Protein AF-A0A067MZW0-F1 (afdb_monomer)

Solvent-accessible surface area (backbone atoms only — not comparable to full-atom values): 10513 Å² total; per-residue (Å²): 132,53,72,68,57,52,52,50,52,52,49,40,58,76,67,44,42,66,57,53,46,67,76,74,46,55,73,65,56,53,51,51,51,53,48,54,51,50,56,54,56,72,64,43,55,70,61,55,51,48,53,52,51,50,54,52,49,51,53,53,47,51,56,50,50,52,53,47,50,52,50,48,53,54,49,49,58,51,50,54,59,52,69,74,51,81,75,87,73,58,61,64,57,46,69,78,56,61,79,54,68,68,64,49,51,53,48,45,57,54,46,44,76,82,33,85,83,48,76,55,71,90,74,39,78,49,67,68,50,41,49,54,47,43,46,52,50,43,51,52,51,51,51,43,51,72,71,65,56,68,61,62,57,61,59,46,46,64,50,52,60,54,53,55,60,55,61,59,60,69,64,67,79,79,75,83,88,83,133

Organism: Botryobasidium botryosum (strain FD-172 SS1) (NCBI:txid930990)

Secondary structure (DSSP, 8-state):
--HHHHHHHHHHHHTTHHHHHHHH--HHHHHHHHHHHHHHHHTTHHHHHHHHHHHHHHHHHHHHHHHHHHHHHHHHHHHHHHHS------HHHHHH----HHHHHHHHHHHTTT-TTSPPGGG--SHHHHHHHHHHHHHHHHHHHHTT--HHHHHHHHHHHHHHHHHHHTSSSS-----

Sequence (179 aa):
MTIDQHNARAVYRKNNTAAFIRACLGKEDRKYLKRMARERDASKRPAKRRKIQVAFNIQTQKSRNEAAAARRAAAAKKRLKFAQMKPRTDIQDIQNNPGQNKPLMKQLDWHRRFDKEVPKKCKTTNKELMVQALIGAVKRRAERKSRGENLSEDEAELVKATVVLEDEFAREDDSDEEE

Mean predicted aligned error: 13.04 Å

Foldseek 3Di:
DDPVVVVCVVCCVVVVVVVVCVPPPDPVNVVVVVVVVVVVVVVVVVVVVVVVVVVVVVVVVVVVVVVVVVVVVVVVVLVVVLVPDDADLDLVCCVVDVDDPVVLVSNLVSLCVVDVPQDDPVQQVDSVSSSVSNSVSSVVVVVCVVVVVCPPVVVVCVVVVVVVVVVVVVVVVPPDPDD

Radius of gyration: 32.13 Å; Cα contacts (8 Å, |Δi|>4): 59; chains: 1; bounding box: 62×32×83 Å

pLDDT: mean 80.2, std 15.16, range [36.78, 95.19]

Structure (mmCIF, N/CA/C/O backbone):
data_AF-A0A067MZW0-F1
#
_entry.id   AF-A0A067MZW0-F1
#
loop_
_atom_site.group_PDB
_atom_site.id
_atom_site.type_symbol
_atom_site.label_atom_id
_atom_site.label_alt_id
_atom_site.label_comp_id
_atom_site.label_asym_id
_atom_site.label_entity_id
_atom_site.label_seq_id
_atom_site.pdbx_PDB_ins_code
_atom_site.Cartn_x
_atom_site.Cartn_y
_atom_site.Cartn_z
_atom_site.occupancy
_atom_site.B_iso_or_equiv
_atom_site.auth_seq_id
_atom_site.auth_comp_id
_atom_site.auth_asym_id
_atom_site.auth_atom_id
_atom_site.pdbx_PDB_model_num
ATOM 1 N N . MET A 1 1 ? 23.088 -12.530 -23.164 1.00 61.16 1 MET A N 1
ATOM 2 C CA . MET A 1 1 ? 22.276 -11.917 -24.243 1.00 61.16 1 MET A CA 1
ATOM 3 C C . MET A 1 1 ? 21.502 -10.758 -23.631 1.00 61.16 1 MET A C 1
ATOM 5 O O . MET A 1 1 ? 20.821 -10.985 -22.641 1.00 61.16 1 MET A O 1
ATOM 9 N N . THR A 1 2 ? 21.664 -9.525 -24.119 1.00 75.81 2 THR A N 1
ATOM 10 C CA . THR A 1 2 ? 20.941 -8.361 -23.560 1.00 75.81 2 THR A CA 1
ATOM 11 C C . THR A 1 2 ? 19.461 -8.390 -23.956 1.00 75.81 2 THR A C 1
ATOM 13 O O . THR A 1 2 ? 19.098 -9.044 -24.935 1.00 75.81 2 THR A O 1
ATOM 16 N N . ILE A 1 3 ? 18.601 -7.667 -23.229 1.00 79.50 3 ILE A N 1
ATOM 17 C CA . ILE A 1 3 ? 17.169 -7.577 -23.567 1.00 79.50 3 ILE A CA 1
ATOM 18 C C . ILE A 1 3 ? 16.949 -7.005 -24.974 1.00 79.50 3 ILE A C 1
ATOM 20 O O . ILE A 1 3 ? 16.137 -7.519 -25.737 1.00 79.50 3 ILE A O 1
ATOM 24 N N . ASP A 1 4 ? 17.767 -6.027 -25.369 1.00 77.62 4 ASP A N 1
ATOM 25 C CA . ASP A 1 4 ? 17.741 -5.448 -26.711 1.00 77.62 4 ASP A CA 1
ATOM 26 C C . ASP A 1 4 ? 18.114 -6.487 -27.783 1.00 77.62 4 ASP A C 1
ATOM 28 O O . ASP A 1 4 ? 17.471 -6.544 -28.827 1.00 77.62 4 ASP A O 1
ATOM 32 N N . GLN A 1 5 ? 19.099 -7.359 -27.526 1.00 79.88 5 GLN A N 1
ATOM 33 C CA . GLN A 1 5 ? 19.459 -8.452 -28.443 1.00 79.88 5 GLN A CA 1
ATOM 34 C C . GLN A 1 5 ? 18.359 -9.513 -28.541 1.00 79.88 5 GLN A C 1
ATOM 36 O O . GLN A 1 5 ? 18.107 -10.033 -29.628 1.00 79.88 5 GLN A O 1
ATOM 41 N N . HIS A 1 6 ? 17.710 -9.844 -27.423 1.00 86.50 6 HIS A N 1
ATOM 42 C CA . HIS A 1 6 ? 16.585 -10.775 -27.405 1.00 86.50 6 HIS A CA 1
ATOM 43 C C . HIS A 1 6 ? 15.410 -10.229 -28.226 1.00 86.50 6 HIS A 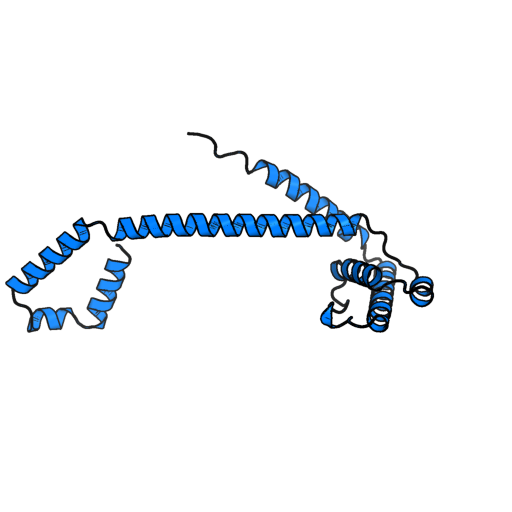C 1
ATOM 45 O O . HIS A 1 6 ? 14.938 -10.896 -29.147 1.00 86.50 6 HIS A O 1
ATOM 51 N N . ASN A 1 7 ? 15.018 -8.979 -27.969 1.00 87.81 7 ASN A N 1
ATOM 52 C CA . ASN A 1 7 ? 13.942 -8.298 -28.686 1.00 87.81 7 ASN A CA 1
ATOM 53 C C . ASN A 1 7 ? 14.273 -8.135 -30.171 1.00 87.81 7 ASN A C 1
ATOM 55 O O . ASN A 1 7 ? 13.441 -8.435 -31.023 1.00 87.81 7 ASN A O 1
ATOM 59 N N . ALA A 1 8 ? 15.508 -7.742 -30.499 1.00 86.44 8 ALA A N 1
ATOM 60 C CA . ALA A 1 8 ? 15.958 -7.641 -31.882 1.00 86.44 8 ALA A CA 1
ATOM 61 C C . ALA A 1 8 ? 15.855 -8.988 -32.606 1.00 86.44 8 ALA A C 1
ATOM 63 O O . ALA A 1 8 ? 15.355 -9.031 -33.724 1.00 86.44 8 ALA A O 1
ATOM 64 N N . ARG A 1 9 ? 16.257 -10.102 -31.976 1.00 89.06 9 ARG A N 1
ATOM 65 C CA . ARG A 1 9 ? 16.126 -11.449 -32.562 1.00 89.06 9 ARG A CA 1
ATOM 66 C C . ARG A 1 9 ? 14.667 -11.869 -32.737 1.00 89.06 9 ARG A C 1
ATOM 68 O O . ARG A 1 9 ? 14.338 -12.462 -33.763 1.00 89.06 9 ARG A O 1
ATOM 75 N N . ALA A 1 10 ? 13.804 -11.566 -31.769 1.00 92.31 10 ALA A N 1
ATOM 76 C CA . ALA A 1 10 ? 12.376 -11.864 -31.853 1.00 92.31 10 ALA A CA 1
ATOM 77 C C . ALA A 1 10 ? 11.716 -11.108 -33.018 1.00 92.31 10 ALA A C 1
ATOM 79 O O . ALA A 1 10 ? 11.057 -11.720 -33.857 1.00 92.31 10 ALA A O 1
ATOM 80 N N . VAL A 1 11 ? 11.970 -9.801 -33.126 1.00 91.31 11 VAL A N 1
ATOM 81 C CA . VAL A 1 11 ? 11.453 -8.952 -34.210 1.00 91.31 11 VAL A CA 1
ATOM 82 C C . VAL A 1 11 ? 12.042 -9.355 -35.562 1.00 91.31 11 VAL A C 1
ATOM 84 O O . VAL A 1 11 ? 11.304 -9.462 -36.537 1.00 91.31 11 VAL A O 1
ATOM 87 N N . TYR A 1 12 ? 13.342 -9.661 -35.618 1.00 90.75 12 TYR A N 1
ATOM 88 C CA . TYR A 1 12 ? 14.026 -10.105 -36.836 1.00 90.75 12 TYR A CA 1
ATOM 89 C C . TYR A 1 12 ? 13.392 -11.366 -37.436 1.00 90.75 12 TYR A C 1
ATOM 91 O O . TYR A 1 12 ? 13.268 -11.484 -38.656 1.00 90.75 12 TYR A O 1
ATOM 99 N N . ARG A 1 13 ? 12.967 -12.303 -36.576 1.00 89.81 13 ARG A N 1
ATOM 100 C CA . ARG A 1 13 ? 12.234 -13.508 -36.988 1.00 89.81 13 ARG A CA 1
ATOM 101 C C . ARG A 1 13 ? 10.799 -13.180 -37.390 1.00 89.81 13 ARG A C 1
ATOM 103 O O . ARG A 1 13 ? 10.386 -13.561 -38.478 1.00 89.81 13 ARG A O 1
ATOM 110 N N . LYS A 1 14 ? 10.064 -12.452 -36.541 1.00 93.19 14 LYS A N 1
ATOM 111 C CA . LYS A 1 14 ? 8.640 -12.141 -36.748 1.00 93.19 14 LYS A CA 1
ATOM 112 C C . LYS A 1 14 ? 8.387 -11.368 -38.043 1.00 93.19 14 LYS A C 1
ATOM 114 O O . LYS A 1 14 ? 7.438 -11.667 -38.753 1.00 93.19 14 LYS A O 1
ATOM 119 N N . ASN A 1 15 ? 9.259 -10.417 -38.367 1.00 93.19 15 ASN A N 1
ATOM 120 C CA . ASN A 1 15 ? 9.103 -9.549 -39.533 1.00 93.19 15 ASN A CA 1
ATOM 12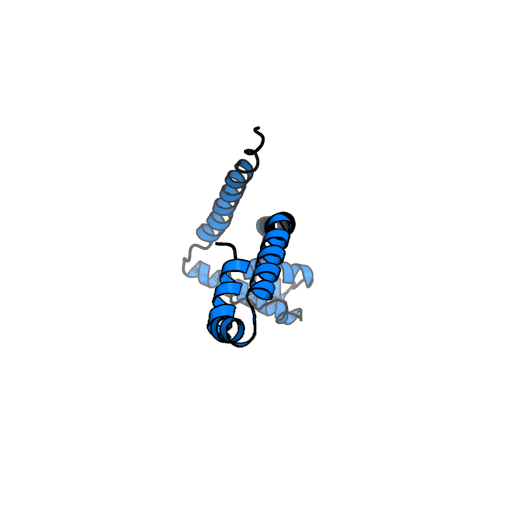1 C C . ASN A 1 15 ? 9.809 -10.094 -40.785 1.00 93.19 15 ASN A C 1
ATOM 123 O O . ASN A 1 15 ? 9.963 -9.361 -41.757 1.00 93.19 15 ASN A O 1
ATOM 127 N N . ASN A 1 16 ? 10.312 -11.335 -40.747 1.00 88.44 16 ASN A N 1
ATOM 128 C CA . ASN A 1 16 ? 11.111 -11.940 -41.816 1.00 88.44 16 ASN A CA 1
ATOM 129 C C . ASN A 1 16 ? 12.211 -11.000 -42.355 1.00 88.44 16 ASN A C 1
ATOM 131 O O . ASN A 1 16 ? 12.477 -10.908 -43.557 1.00 88.44 16 ASN A O 1
ATOM 135 N N . THR A 1 17 ? 12.873 -10.273 -41.452 1.00 88.94 17 THR A N 1
ATOM 136 C CA . THR A 1 17 ? 13.837 -9.225 -41.816 1.00 88.94 17 THR A CA 1
ATOM 137 C C . THR A 1 17 ? 15.026 -9.806 -42.590 1.00 88.94 17 THR A C 1
ATOM 139 O O . THR A 1 17 ? 15.635 -9.124 -43.409 1.00 88.94 17 THR A O 1
ATOM 142 N N . ALA A 1 18 ? 15.311 -11.100 -42.410 1.00 88.38 18 ALA A N 1
ATOM 143 C CA . ALA A 1 18 ? 16.305 -11.833 -43.186 1.00 88.38 18 ALA A CA 1
ATOM 144 C C . ALA A 1 18 ? 16.001 -11.883 -44.691 1.00 88.38 18 ALA A C 1
ATOM 146 O O . ALA A 1 18 ? 16.936 -11.859 -45.492 1.00 88.38 18 ALA A O 1
ATOM 147 N N . ALA A 1 19 ? 14.734 -12.020 -45.090 1.00 90.62 19 ALA A N 1
ATOM 148 C CA . ALA A 1 19 ? 14.350 -12.022 -46.501 1.00 90.62 19 ALA A CA 1
ATOM 149 C C . ALA A 1 19 ? 14.503 -10.621 -47.101 1.00 90.62 19 ALA A C 1
ATOM 151 O O . ALA A 1 19 ? 15.155 -10.472 -48.131 1.00 90.62 19 ALA A O 1
ATOM 152 N N . PHE A 1 20 ? 14.026 -9.594 -46.392 1.00 90.62 20 PHE A N 1
ATOM 153 C CA . PHE A 1 20 ? 14.183 -8.195 -46.796 1.00 90.62 20 PHE A CA 1
ATOM 154 C C . PHE A 1 20 ? 15.657 -7.799 -46.969 1.00 90.62 20 PHE A C 1
ATOM 156 O O . PHE A 1 20 ? 16.042 -7.260 -48.001 1.00 90.62 20 PHE A O 1
ATOM 163 N N . ILE A 1 21 ? 16.521 -8.132 -46.003 1.00 88.56 21 ILE A N 1
ATOM 164 C CA . ILE A 1 21 ? 17.959 -7.831 -46.100 1.00 88.56 21 ILE A CA 1
ATOM 165 C C . ILE A 1 21 ? 18.606 -8.551 -47.284 1.00 88.56 21 ILE A C 1
ATOM 167 O O . ILE A 1 21 ? 19.505 -8.005 -47.924 1.00 88.56 21 ILE A O 1
ATOM 171 N N . ARG A 1 22 ? 18.172 -9.778 -47.586 1.00 87.81 22 ARG A N 1
ATOM 172 C CA . ARG A 1 22 ? 18.699 -10.532 -48.726 1.00 87.81 22 ARG A CA 1
ATOM 173 C C . ARG A 1 22 ? 18.273 -9.936 -50.065 1.00 87.81 22 ARG A C 1
ATOM 175 O O . ARG A 1 22 ? 19.117 -9.875 -50.950 1.00 87.81 22 ARG A O 1
ATOM 182 N N . ALA A 1 23 ? 17.023 -9.493 -50.173 1.00 90.19 23 ALA A N 1
ATOM 183 C CA . ALA A 1 23 ? 16.441 -8.969 -51.404 1.00 90.19 23 ALA A CA 1
ATOM 184 C C . ALA A 1 23 ? 16.831 -7.510 -51.697 1.00 90.19 23 ALA A C 1
ATOM 186 O O . ALA A 1 23 ? 17.066 -7.169 -52.849 1.00 90.19 23 ALA A O 1
ATOM 187 N N . CYS A 1 24 ? 16.907 -6.659 -50.670 1.00 90.06 24 CYS A N 1
ATOM 188 C CA . CYS A 1 24 ? 16.974 -5.206 -50.856 1.00 90.06 24 CYS A CA 1
ATOM 189 C C . CYS A 1 24 ? 18.317 -4.572 -50.472 1.00 90.06 24 CYS A C 1
ATOM 191 O O . CYS A 1 24 ? 18.576 -3.446 -50.876 1.00 90.06 24 CYS A O 1
ATOM 193 N N . LEU A 1 25 ? 19.156 -5.243 -49.672 1.00 91.56 25 LEU A N 1
ATOM 194 C CA . LEU A 1 25 ? 20.402 -4.656 -49.160 1.00 91.56 25 LEU A CA 1
ATOM 195 C C . LEU A 1 25 ? 21.627 -5.302 -49.805 1.00 91.56 25 LEU A C 1
ATOM 197 O O . LEU A 1 25 ? 21.829 -6.519 -49.693 1.00 91.56 25 LEU A O 1
ATOM 201 N N . GLY A 1 26 ? 22.482 -4.471 -50.401 1.00 92.06 26 GLY A N 1
ATOM 202 C CA . GLY A 1 26 ? 23.749 -4.865 -51.002 1.00 92.06 26 GLY A CA 1
ATOM 203 C C . GLY A 1 26 ? 24.855 -5.116 -49.972 1.00 92.06 26 GLY A C 1
ATOM 204 O O . GLY A 1 26 ? 24.670 -5.028 -48.754 1.00 92.06 26 GLY A O 1
ATOM 205 N N . LYS A 1 27 ? 26.054 -5.455 -50.458 1.00 90.19 27 LYS A N 1
ATOM 206 C CA . LYS A 1 27 ? 27.211 -5.753 -49.594 1.00 90.19 27 LYS A CA 1
ATOM 207 C C . LYS A 1 27 ? 27.668 -4.525 -48.797 1.00 90.19 27 LYS A C 1
ATOM 209 O O . LYS A 1 27 ? 27.944 -4.657 -47.603 1.00 90.19 27 LYS A O 1
ATOM 214 N N . GLU A 1 28 ? 27.692 -3.354 -49.430 1.00 91.69 28 GLU A N 1
ATOM 215 C CA . GLU A 1 28 ? 28.103 -2.100 -48.788 1.00 91.69 28 GLU A CA 1
ATOM 216 C C . GLU A 1 28 ? 27.081 -1.617 -47.756 1.00 91.69 28 GLU A C 1
ATOM 218 O O . GLU A 1 28 ? 27.473 -1.260 -46.645 1.00 91.69 28 GLU A O 1
ATOM 223 N N . ASP A 1 29 ? 25.779 -1.745 -48.025 1.00 91.31 29 ASP A N 1
ATOM 224 C CA . ASP A 1 29 ? 24.743 -1.389 -47.045 1.00 91.31 29 ASP A CA 1
ATOM 225 C C . ASP A 1 29 ? 24.835 -2.266 -45.794 1.00 91.31 29 ASP A C 1
ATOM 227 O O . ASP A 1 29 ? 24.800 -1.792 -44.657 1.00 91.31 29 ASP A O 1
ATOM 231 N N . ARG A 1 30 ? 25.037 -3.577 -45.983 1.00 89.12 30 ARG A N 1
ATOM 232 C CA . ARG A 1 30 ? 25.240 -4.516 -44.869 1.00 89.12 30 ARG A CA 1
ATOM 233 C C . ARG A 1 30 ? 26.514 -4.190 -44.089 1.00 89.12 30 ARG A C 1
ATOM 235 O O . ARG A 1 30 ? 26.529 -4.344 -42.866 1.00 89.12 30 ARG A O 1
ATOM 242 N N . LYS A 1 31 ? 27.584 -3.758 -44.762 1.00 92.69 31 LYS A N 1
ATOM 243 C CA . LYS A 1 31 ? 28.841 -3.328 -44.127 1.00 92.69 31 LYS A CA 1
ATOM 244 C C . LYS A 1 31 ? 28.630 -2.052 -43.309 1.00 92.69 31 LYS A C 1
ATOM 246 O O . LYS A 1 31 ? 29.053 -2.006 -42.153 1.00 92.69 31 LYS A O 1
ATOM 251 N N . TYR A 1 32 ? 27.912 -1.076 -43.860 1.00 92.94 32 TYR A N 1
ATOM 252 C CA . TYR A 1 32 ? 27.529 0.155 -43.175 1.00 92.94 32 TYR A CA 1
ATOM 253 C C . TYR A 1 32 ? 26.689 -0.132 -41.922 1.00 92.94 32 TYR A C 1
ATOM 255 O O . TYR A 1 32 ? 27.049 0.307 -40.830 1.00 92.94 32 TYR A O 1
ATOM 263 N N . LEU A 1 33 ? 25.641 -0.956 -42.032 1.00 89.38 33 LEU A N 1
ATOM 264 C CA . LEU A 1 33 ? 24.780 -1.329 -40.902 1.00 89.38 33 LEU A CA 1
ATOM 265 C C . LEU A 1 33 ? 25.550 -2.059 -39.793 1.00 89.38 33 LEU A C 1
ATOM 267 O O . LEU A 1 33 ? 25.349 -1.777 -38.611 1.00 89.38 33 LEU A O 1
ATOM 271 N N . LYS A 1 34 ? 26.472 -2.965 -40.151 1.00 89.06 34 LYS A N 1
ATOM 272 C CA . LYS A 1 34 ? 27.347 -3.640 -39.175 1.00 89.06 34 LYS A CA 1
ATOM 273 C C . LYS A 1 34 ? 28.265 -2.655 -38.452 1.00 89.06 34 LYS A C 1
ATOM 275 O O . LYS A 1 34 ? 28.474 -2.810 -37.251 1.00 89.06 34 LYS A O 1
ATOM 280 N N . ARG A 1 35 ? 28.802 -1.651 -39.153 1.00 92.06 35 ARG A N 1
ATOM 281 C CA . ARG A 1 35 ? 29.604 -0.585 -38.539 1.00 92.06 35 ARG A CA 1
ATOM 282 C C . ARG A 1 35 ? 28.765 0.236 -37.556 1.00 92.06 35 ARG A C 1
ATOM 284 O O . ARG A 1 35 ? 29.147 0.335 -36.395 1.00 92.06 35 ARG A O 1
ATOM 291 N N . MET A 1 36 ? 27.589 0.703 -37.973 1.00 89.00 36 MET A N 1
ATOM 292 C CA . MET A 1 36 ? 26.673 1.467 -37.115 1.00 89.00 36 MET A CA 1
ATOM 293 C C . MET A 1 36 ? 26.251 0.687 -35.862 1.00 89.00 36 MET A C 1
ATOM 295 O O . MET A 1 36 ? 26.173 1.248 -34.769 1.00 89.00 36 MET A O 1
ATOM 299 N N . ALA A 1 37 ? 26.004 -0.621 -35.991 1.00 84.81 37 ALA A N 1
ATOM 300 C CA . ALA A 1 37 ? 25.688 -1.480 -34.852 1.00 84.81 37 ALA A CA 1
ATOM 301 C C . ALA A 1 37 ? 26.853 -1.557 -33.851 1.00 84.81 37 ALA A C 1
ATOM 303 O O . ALA A 1 37 ? 26.636 -1.405 -32.651 1.00 84.81 37 ALA A O 1
ATOM 304 N N . ARG A 1 38 ? 28.092 -1.714 -34.339 1.00 84.44 38 ARG A N 1
ATOM 305 C CA . ARG A 1 38 ? 29.296 -1.732 -33.491 1.00 84.44 38 ARG A CA 1
ATOM 306 C C . ARG A 1 38 ? 29.533 -0.399 -32.791 1.00 84.44 38 ARG A C 1
ATOM 308 O O . ARG A 1 38 ? 29.825 -0.399 -31.603 1.00 84.44 38 ARG A O 1
ATOM 315 N N . GLU A 1 39 ? 29.371 0.725 -33.486 1.00 86.44 39 GLU A N 1
ATOM 316 C CA . GLU A 1 39 ? 29.483 2.065 -32.888 1.00 86.44 39 GLU A CA 1
ATOM 317 C C . GLU A 1 39 ? 28.431 2.273 -31.788 1.00 86.44 39 GLU A C 1
ATOM 319 O O . GLU A 1 39 ? 28.715 2.784 -30.700 1.00 86.44 39 GLU A O 1
ATOM 324 N N . ARG A 1 40 ? 27.204 1.798 -32.029 1.00 78.88 40 ARG A N 1
ATOM 325 C CA . ARG A 1 40 ? 26.127 1.841 -31.039 1.00 78.88 40 ARG A CA 1
ATOM 326 C C . ARG A 1 40 ? 26.417 0.947 -29.832 1.00 78.88 40 ARG A C 1
ATOM 328 O O . ARG A 1 40 ? 26.152 1.380 -28.711 1.00 78.88 40 ARG A O 1
ATOM 335 N N . ASP A 1 41 ? 26.990 -0.235 -30.020 1.00 77.56 41 ASP A N 1
ATOM 336 C CA . ASP A 1 41 ? 27.407 -1.105 -28.914 1.00 77.56 41 ASP A CA 1
ATOM 337 C C . ASP A 1 41 ? 28.587 -0.503 -28.130 1.00 77.56 41 ASP A C 1
ATOM 339 O O . ASP A 1 41 ? 28.554 -0.463 -26.895 1.00 77.56 41 ASP A O 1
ATOM 343 N N . ALA A 1 42 ? 29.570 0.080 -28.826 1.00 80.44 42 ALA A N 1
ATOM 344 C CA . ALA A 1 42 ? 30.711 0.778 -28.228 1.00 80.44 42 ALA A CA 1
ATOM 345 C C . ALA A 1 42 ? 30.281 1.955 -27.336 1.00 80.44 42 ALA A C 1
ATOM 347 O O . ALA A 1 42 ? 30.926 2.247 -26.330 1.00 80.44 42 ALA A O 1
ATOM 348 N N . SER A 1 43 ? 29.134 2.579 -27.626 1.00 77.94 43 SER A N 1
ATOM 349 C CA . SER A 1 43 ? 28.575 3.663 -26.808 1.00 77.94 43 SER A CA 1
ATOM 350 C C . SER A 1 43 ? 28.072 3.235 -25.412 1.00 77.94 43 SER A C 1
ATOM 352 O O . SER A 1 43 ? 27.652 4.089 -24.621 1.00 77.94 43 SER A O 1
ATOM 354 N N . LYS A 1 44 ? 28.093 1.929 -25.084 1.00 79.19 44 LYS A N 1
ATOM 355 C CA . LYS A 1 44 ? 27.700 1.340 -23.783 1.00 79.19 44 LYS A CA 1
ATOM 356 C C . LYS A 1 44 ? 26.314 1.788 -23.284 1.00 79.19 44 LYS A C 1
ATOM 358 O O . LYS A 1 44 ? 26.041 1.776 -22.081 1.00 79.19 44 LYS A O 1
ATOM 363 N N . ARG A 1 45 ? 25.404 2.165 -24.192 1.00 76.12 45 ARG A N 1
ATOM 364 C CA . ARG A 1 45 ? 24.033 2.620 -23.875 1.00 76.12 45 ARG A CA 1
ATOM 365 C C . ARG A 1 45 ? 23.259 1.663 -22.955 1.00 76.12 45 ARG A C 1
ATOM 367 O O . ARG A 1 45 ? 22.637 2.168 -22.020 1.00 76.12 45 ARG A O 1
ATOM 374 N N . PRO A 1 46 ? 23.314 0.326 -23.130 1.00 75.75 46 PRO A N 1
ATOM 375 C CA . PRO A 1 46 ? 22.631 -0.597 -22.222 1.00 75.75 46 PRO A CA 1
ATOM 376 C C . PRO A 1 46 ? 23.165 -0.525 -20.787 1.00 75.75 46 PRO A C 1
ATOM 378 O O . PRO A 1 46 ? 22.383 -0.521 -19.841 1.00 75.75 46 PRO A O 1
ATOM 381 N N . ALA A 1 47 ? 24.484 -0.388 -20.613 1.00 81.31 47 ALA A N 1
ATOM 382 C CA . ALA A 1 47 ? 25.092 -0.241 -19.293 1.00 81.31 47 ALA A CA 1
ATOM 383 C C . ALA A 1 47 ? 24.689 1.087 -18.631 1.00 81.31 47 ALA A C 1
ATOM 385 O O . ALA A 1 47 ? 24.362 1.105 -17.447 1.00 81.31 47 ALA A O 1
ATOM 386 N N . LYS A 1 48 ? 24.636 2.186 -19.399 1.00 84.62 48 LYS A N 1
ATOM 387 C CA . LYS A 1 48 ? 24.135 3.486 -18.913 1.00 84.62 48 LYS A CA 1
ATOM 388 C C . LYS A 1 48 ? 22.668 3.399 -18.474 1.00 84.62 48 LYS A C 1
ATOM 390 O O . LYS A 1 48 ? 22.339 3.836 -17.377 1.00 84.62 48 LYS A O 1
ATOM 395 N N . ARG A 1 49 ? 21.806 2.771 -19.283 1.00 83.25 49 ARG A N 1
ATOM 396 C CA . ARG A 1 49 ? 20.392 2.532 -18.937 1.00 83.25 49 ARG A CA 1
ATOM 397 C C . ARG A 1 49 ? 20.249 1.696 -17.670 1.00 83.25 49 ARG A C 1
ATOM 399 O O . ARG A 1 49 ? 19.468 2.062 -16.802 1.00 83.25 49 ARG A O 1
ATOM 406 N N . ARG A 1 50 ? 21.041 0.627 -17.533 1.00 85.19 50 ARG A N 1
ATOM 407 C CA . ARG A 1 50 ? 21.041 -0.212 -16.329 1.00 85.19 50 ARG A CA 1
ATOM 408 C C . ARG A 1 50 ? 21.412 0.592 -15.084 1.00 85.19 50 ARG A C 1
ATOM 410 O O . ARG A 1 50 ? 20.727 0.458 -14.084 1.00 85.19 50 ARG A O 1
ATOM 417 N N . LYS A 1 51 ? 22.437 1.450 -15.144 1.00 88.56 51 LYS A N 1
ATOM 418 C CA . LYS A 1 51 ? 22.818 2.314 -14.009 1.00 88.56 51 LYS A CA 1
ATOM 419 C C . LYS A 1 51 ? 21.677 3.241 -13.582 1.00 88.56 51 LYS A C 1
ATOM 421 O O . LYS A 1 51 ? 21.370 3.305 -12.399 1.00 88.56 51 LYS A O 1
ATOM 426 N N . ILE A 1 52 ? 21.019 3.894 -14.543 1.00 89.50 52 ILE A N 1
ATOM 427 C CA . ILE A 1 52 ? 19.866 4.768 -14.272 1.00 89.50 52 ILE A CA 1
ATOM 428 C C . ILE A 1 52 ? 18.719 3.966 -13.645 1.00 89.50 52 ILE A C 1
ATOM 430 O O . ILE A 1 52 ? 18.147 4.387 -12.646 1.00 89.50 52 ILE A O 1
ATOM 434 N N . GLN A 1 53 ? 18.411 2.791 -14.197 1.00 90.06 53 GLN A N 1
ATOM 435 C CA . GLN A 1 53 ? 17.342 1.939 -13.684 1.00 90.06 53 GLN A CA 1
ATOM 436 C C . GLN A 1 53 ? 17.638 1.424 -12.274 1.00 90.06 53 GLN A C 1
ATOM 438 O O . GLN A 1 53 ? 16.748 1.412 -11.433 1.00 90.06 53 GLN A O 1
ATOM 443 N N . VAL A 1 54 ? 18.881 1.024 -11.997 1.00 93.81 54 VAL A N 1
ATOM 444 C CA . VAL A 1 54 ? 19.299 0.594 -10.659 1.00 93.81 54 VAL A CA 1
ATOM 445 C C . VAL A 1 54 ? 19.160 1.744 -9.664 1.00 93.81 54 VAL A C 1
ATOM 447 O O . VAL A 1 54 ? 18.528 1.554 -8.632 1.00 93.81 54 VAL A O 1
ATOM 450 N N . ALA A 1 55 ? 19.655 2.942 -9.992 1.00 93.62 55 ALA A N 1
ATOM 451 C CA . ALA A 1 55 ? 19.515 4.114 -9.127 1.00 93.62 55 ALA A CA 1
ATOM 452 C C . ALA A 1 55 ? 18.039 4.449 -8.845 1.00 93.62 55 ALA A C 1
ATOM 454 O O . ALA A 1 55 ? 17.652 4.641 -7.692 1.00 93.62 55 ALA A O 1
ATOM 455 N N . PHE A 1 56 ? 17.195 4.428 -9.882 1.00 95.19 56 PHE A N 1
ATOM 456 C CA . PHE A 1 56 ? 15.754 4.638 -9.747 1.00 95.19 56 PHE A CA 1
ATOM 457 C C . PHE A 1 56 ? 15.087 3.577 -8.859 1.00 95.19 56 PHE A C 1
ATOM 459 O O . PHE A 1 56 ? 14.276 3.908 -7.992 1.00 95.19 56 PHE A O 1
ATOM 466 N N . ASN A 1 57 ? 15.440 2.303 -9.042 1.00 93.62 57 ASN A N 1
ATOM 467 C CA . ASN A 1 57 ? 14.904 1.204 -8.243 1.00 93.62 57 ASN A CA 1
ATOM 468 C C . ASN A 1 57 ? 15.316 1.327 -6.773 1.00 93.62 57 ASN A C 1
ATOM 470 O O . ASN A 1 57 ? 14.468 1.148 -5.903 1.00 93.62 57 ASN A O 1
ATOM 474 N N . ILE A 1 58 ? 16.576 1.679 -6.495 1.00 94.88 58 ILE A N 1
ATOM 475 C CA . ILE A 1 58 ? 17.073 1.906 -5.131 1.00 94.88 58 ILE A CA 1
ATOM 476 C C . ILE A 1 58 ? 16.270 3.023 -4.460 1.00 94.88 58 ILE A C 1
ATOM 478 O O . ILE A 1 58 ? 15.750 2.833 -3.364 1.00 94.88 58 ILE A O 1
ATOM 482 N N . GLN A 1 59 ? 16.096 4.166 -5.126 1.00 94.44 59 GLN A N 1
ATOM 483 C CA . GLN A 1 59 ? 15.335 5.287 -4.569 1.00 94.44 59 GLN A CA 1
ATOM 484 C C . GLN A 1 59 ? 13.854 4.940 -4.352 1.00 94.44 59 GLN A C 1
ATOM 486 O O . GLN A 1 59 ? 13.265 5.262 -3.316 1.00 94.44 59 GLN A O 1
ATOM 491 N N . THR A 1 60 ? 13.253 4.226 -5.303 1.00 95.12 60 THR A N 1
ATOM 492 C CA . THR A 1 60 ? 11.875 3.734 -5.179 1.00 95.12 60 THR A CA 1
ATOM 493 C C .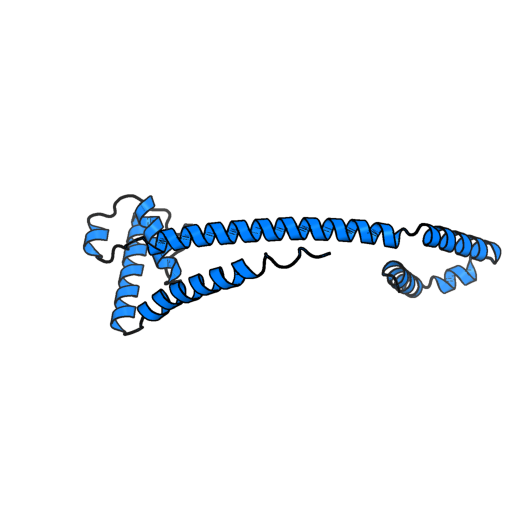 THR A 1 60 ? 11.741 2.773 -4.000 1.00 95.12 60 THR A C 1
ATOM 495 O O . THR A 1 60 ? 10.758 2.838 -3.265 1.00 95.12 60 THR A O 1
ATOM 498 N N . GLN A 1 61 ? 12.724 1.901 -3.779 1.00 94.12 61 GLN A N 1
ATOM 499 C CA . GLN A 1 61 ? 12.689 0.965 -2.664 1.00 94.12 61 GLN A CA 1
ATOM 500 C C . GLN A 1 61 ? 12.855 1.675 -1.318 1.00 94.12 61 GLN A C 1
ATOM 502 O O . GLN A 1 61 ? 12.082 1.396 -0.405 1.00 94.12 61 GLN A O 1
ATOM 507 N N . LYS A 1 62 ? 13.777 2.642 -1.211 1.00 94.38 62 LYS A N 1
ATOM 508 C CA . LYS A 1 62 ? 13.949 3.460 0.002 1.00 94.38 62 LYS A CA 1
ATOM 509 C C . LYS A 1 62 ? 12.646 4.157 0.403 1.00 94.38 62 LYS A C 1
ATOM 511 O O . LYS A 1 62 ? 12.147 3.929 1.500 1.00 94.38 62 LYS A O 1
ATOM 516 N N . SER A 1 63 ? 12.010 4.874 -0.526 1.00 91.88 63 SER A N 1
ATOM 517 C CA . SER A 1 63 ? 10.727 5.548 -0.250 1.00 91.88 63 SER A CA 1
ATOM 518 C C . SER A 1 63 ? 9.597 4.582 0.148 1.00 91.88 63 SER A C 1
ATOM 520 O O . SER A 1 63 ? 8.764 4.902 0.998 1.00 91.88 63 SER A O 1
ATOM 522 N N . ARG A 1 64 ? 9.561 3.370 -0.425 1.00 94.06 64 ARG A N 1
ATOM 523 C CA . ARG A 1 64 ? 8.604 2.323 -0.029 1.00 94.06 64 ARG A CA 1
ATOM 524 C C . ARG A 1 64 ? 8.869 1.807 1.380 1.00 94.06 64 ARG A C 1
ATOM 526 O O . ARG A 1 64 ? 7.908 1.628 2.129 1.00 94.06 64 ARG A O 1
ATOM 533 N N . ASN A 1 65 ? 10.132 1.581 1.729 1.00 92.62 65 ASN A N 1
ATOM 534 C CA . ASN A 1 65 ? 10.536 1.125 3.055 1.00 92.62 65 ASN A CA 1
ATOM 535 C C . ASN A 1 65 ? 10.197 2.181 4.115 1.00 92.62 65 ASN A C 1
ATOM 537 O O . ASN A 1 65 ? 9.537 1.854 5.097 1.00 92.62 65 ASN A O 1
ATOM 541 N N . GLU A 1 66 ? 10.520 3.451 3.871 1.00 93.12 66 GLU A N 1
ATOM 542 C CA . GLU A 1 66 ? 10.168 4.573 4.753 1.00 93.12 66 GLU A CA 1
ATOM 543 C C . GLU A 1 66 ? 8.649 4.689 4.950 1.00 93.12 66 GLU A C 1
ATOM 545 O O . GLU A 1 66 ? 8.153 4.777 6.076 1.00 93.12 66 GLU A O 1
ATOM 550 N N . ALA A 1 67 ? 7.870 4.608 3.865 1.00 91.88 67 ALA A N 1
ATOM 551 C CA . ALA A 1 67 ? 6.413 4.629 3.947 1.00 91.88 67 ALA A CA 1
ATOM 552 C C . ALA A 1 67 ? 5.854 3.416 4.712 1.00 91.88 67 ALA A C 1
ATOM 554 O O . ALA A 1 67 ? 4.867 3.540 5.446 1.00 91.88 67 ALA A O 1
ATOM 555 N N . ALA A 1 68 ? 6.460 2.237 4.554 1.00 91.00 68 ALA A N 1
ATOM 556 C CA . ALA A 1 68 ? 6.090 1.041 5.301 1.00 91.00 68 ALA A CA 1
ATOM 557 C C . ALA A 1 68 ? 6.420 1.190 6.793 1.00 91.00 68 ALA A C 1
ATOM 559 O O . ALA A 1 68 ? 5.554 0.913 7.625 1.00 91.00 68 ALA A O 1
ATOM 560 N N . ALA A 1 69 ? 7.606 1.697 7.134 1.00 89.12 69 ALA A N 1
ATOM 561 C CA . ALA A 1 69 ? 8.021 1.986 8.504 1.00 89.12 69 ALA A CA 1
ATOM 562 C C . ALA A 1 69 ? 7.074 2.994 9.172 1.00 89.12 69 ALA A C 1
ATOM 564 O O . ALA A 1 69 ? 6.543 2.728 10.250 1.00 89.12 69 ALA A O 1
ATOM 565 N N . ALA A 1 70 ? 6.731 4.090 8.488 1.00 90.69 70 ALA A N 1
ATOM 566 C CA . ALA A 1 70 ? 5.776 5.078 8.990 1.00 90.69 70 ALA A CA 1
ATOM 567 C C . ALA A 1 70 ? 4.382 4.474 9.247 1.00 90.69 70 ALA A C 1
ATOM 569 O O . ALA A 1 70 ? 3.751 4.751 10.272 1.00 90.69 70 ALA A O 1
ATOM 570 N N . ARG A 1 71 ? 3.893 3.606 8.348 1.00 86.81 71 ARG A N 1
ATOM 571 C CA . ARG A 1 71 ? 2.618 2.888 8.537 1.00 86.81 71 ARG A CA 1
ATOM 572 C C . ARG A 1 71 ? 2.674 1.928 9.723 1.00 86.81 71 ARG A C 1
ATOM 574 O O . ARG A 1 71 ? 1.711 1.888 10.491 1.00 86.81 71 ARG A O 1
ATOM 581 N N . ARG A 1 72 ? 3.776 1.190 9.890 1.00 82.62 72 ARG A N 1
ATOM 582 C CA . ARG A 1 72 ? 3.997 0.282 11.028 1.00 82.62 72 ARG A CA 1
ATOM 583 C C . ARG A 1 72 ? 4.026 1.059 12.342 1.00 82.62 72 ARG A C 1
ATOM 585 O O . ARG A 1 72 ? 3.232 0.754 13.226 1.00 82.62 72 ARG A O 1
ATOM 592 N N . ALA A 1 73 ? 4.797 2.143 12.421 1.00 85.25 73 ALA A N 1
ATOM 593 C CA . ALA A 1 73 ? 4.852 3.015 13.594 1.00 85.25 73 ALA A CA 1
ATOM 594 C C . ALA A 1 73 ? 3.477 3.619 13.939 1.00 85.25 73 ALA A C 1
ATOM 596 O O . ALA A 1 73 ? 3.067 3.658 15.101 1.00 85.25 73 ALA A O 1
ATOM 597 N N . ALA A 1 74 ? 2.708 4.059 12.937 1.00 84.12 74 ALA A N 1
ATOM 598 C CA . ALA A 1 74 ? 1.347 4.552 13.147 1.00 84.12 74 ALA A CA 1
ATOM 599 C C . ALA A 1 74 ? 0.388 3.452 13.640 1.00 84.12 74 ALA A C 1
ATOM 601 O O . ALA A 1 74 ? -0.483 3.723 14.473 1.00 84.12 74 ALA A O 1
ATOM 602 N N . ALA A 1 75 ? 0.533 2.220 13.147 1.00 83.12 75 ALA A N 1
ATOM 603 C CA . ALA A 1 75 ? -0.232 1.073 13.621 1.00 83.12 75 ALA A CA 1
ATOM 604 C C . ALA A 1 75 ? 0.142 0.706 15.067 1.00 83.12 75 ALA A C 1
ATOM 606 O O . ALA A 1 75 ? -0.765 0.536 15.881 1.00 83.12 75 ALA A O 1
ATOM 607 N N . ALA A 1 76 ? 1.432 0.684 15.411 1.00 78.94 76 ALA A N 1
ATOM 608 C CA . ALA A 1 76 ? 1.931 0.439 16.766 1.00 78.94 76 ALA A CA 1
ATOM 609 C C . ALA A 1 76 ? 1.393 1.481 17.760 1.00 78.94 76 ALA A C 1
ATOM 611 O O . ALA A 1 76 ? 0.749 1.132 18.750 1.00 78.94 76 ALA A O 1
ATOM 612 N N . LYS A 1 77 ? 1.488 2.777 17.428 1.00 84.25 77 LYS A N 1
ATOM 613 C CA . LYS A 1 77 ? 0.899 3.866 18.234 1.00 84.25 77 LYS A CA 1
ATOM 614 C C . LYS A 1 77 ? -0.605 3.686 18.462 1.00 84.25 77 LYS A C 1
ATOM 616 O O . LYS A 1 77 ? -1.106 3.989 19.544 1.00 84.25 77 LYS A O 1
ATOM 621 N N . LYS A 1 78 ? -1.356 3.216 17.458 1.00 82.62 78 LYS A N 1
ATOM 622 C CA . LYS A 1 78 ? -2.789 2.906 17.619 1.00 82.62 78 LYS A CA 1
ATOM 623 C C . LYS A 1 78 ? -3.005 1.688 18.519 1.00 82.62 78 LYS A C 1
ATOM 625 O O . LYS A 1 78 ? -3.896 1.735 19.361 1.00 82.62 78 LYS A O 1
ATOM 630 N N . ARG A 1 79 ? -2.201 0.632 18.373 1.00 79.75 79 ARG A N 1
ATOM 631 C CA . ARG A 1 79 ? -2.270 -0.581 19.205 1.00 79.75 79 ARG A CA 1
ATOM 632 C C . ARG A 1 79 ? -2.014 -0.267 20.680 1.00 79.75 79 ARG A C 1
ATOM 634 O O . ARG A 1 79 ? -2.844 -0.647 21.500 1.00 79.75 79 ARG A O 1
ATOM 641 N N . LEU A 1 80 ? -0.978 0.514 20.996 1.00 80.69 80 LEU A N 1
ATOM 642 C CA . LEU A 1 80 ? -0.674 0.968 22.362 1.00 80.69 80 LEU A CA 1
ATOM 643 C C . LEU A 1 80 ? -1.842 1.743 22.987 1.00 80.69 80 LEU A C 1
ATOM 645 O O . LEU A 1 80 ? -2.262 1.455 24.106 1.00 80.69 80 LEU A O 1
ATOM 649 N N . LYS A 1 81 ? -2.444 2.670 22.230 1.00 82.81 81 LYS A N 1
ATOM 650 C CA . LYS A 1 81 ? -3.627 3.424 22.684 1.00 82.81 81 LYS A CA 1
ATOM 651 C C . LYS A 1 81 ? -4.819 2.526 23.014 1.00 82.81 81 LYS A C 1
ATOM 653 O O . LYS A 1 81 ? -5.591 2.847 23.911 1.00 82.81 81 LYS A O 1
ATOM 658 N N . PHE A 1 82 ? -4.996 1.430 22.281 1.00 80.81 82 PHE A N 1
ATOM 659 C CA . PHE A 1 82 ? -6.065 0.470 22.544 1.00 80.81 82 PHE A CA 1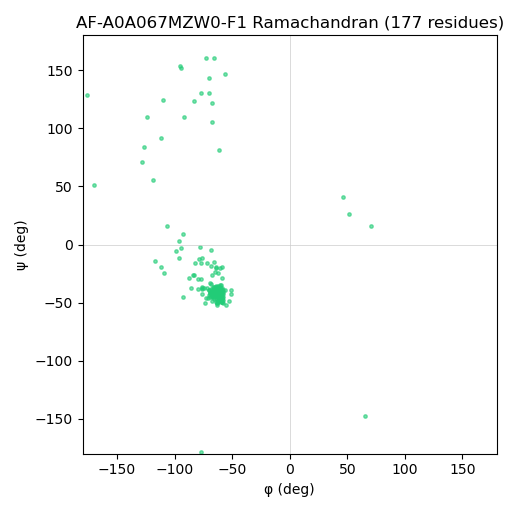
ATOM 660 C C . PHE A 1 82 ? -5.745 -0.488 23.694 1.00 80.81 82 PHE A C 1
ATOM 662 O O . PHE A 1 82 ? -6.678 -0.910 24.364 1.00 80.81 82 PHE A O 1
ATOM 669 N N . ALA A 1 83 ? -4.472 -0.809 23.940 1.00 76.62 83 ALA A N 1
ATOM 670 C CA . ALA A 1 83 ? -4.058 -1.628 25.082 1.00 76.62 83 ALA A CA 1
ATOM 671 C C . ALA A 1 83 ? -4.293 -0.909 26.423 1.00 76.62 83 ALA A C 1
ATOM 673 O O . ALA A 1 83 ? -4.717 -1.525 27.392 1.00 76.62 83 ALA A O 1
ATOM 674 N N . GLN A 1 84 ? -4.091 0.411 26.465 1.00 79.06 84 GLN A N 1
ATOM 675 C CA . GLN A 1 84 ? -4.348 1.232 27.658 1.00 79.06 84 GLN A CA 1
ATOM 676 C C . GLN A 1 84 ? -5.840 1.537 27.883 1.00 79.06 84 GLN A C 1
ATOM 678 O O . GLN A 1 84 ? -6.235 1.995 28.955 1.00 79.06 84 GLN A O 1
ATOM 683 N N . MET A 1 85 ? -6.684 1.331 26.869 1.00 80.56 85 MET A N 1
ATOM 684 C CA . MET A 1 85 ? -8.113 1.613 26.959 1.00 80.56 85 MET A CA 1
ATOM 685 C C . MET A 1 85 ? -8.826 0.509 27.741 1.00 80.56 85 MET A C 1
ATOM 687 O O . MET A 1 85 ? -8.728 -0.658 27.383 1.00 80.56 85 MET A O 1
ATOM 691 N N . LYS A 1 86 ? -9.644 0.894 28.728 1.00 82.00 86 LYS A N 1
ATOM 692 C CA . LYS A 1 86 ? -10.641 0.014 29.356 1.00 82.00 86 LYS A CA 1
ATOM 693 C C . LYS A 1 86 ? -11.988 0.152 28.622 1.00 82.00 86 LYS A C 1
ATOM 695 O O . LYS A 1 86 ? -12.601 1.221 28.705 1.00 82.00 86 LYS A O 1
ATOM 700 N N . PRO A 1 87 ? -12.451 -0.860 27.862 1.00 82.94 87 PRO A N 1
ATOM 701 C CA . PRO A 1 87 ? -13.735 -0.798 27.163 1.00 82.94 87 PRO A CA 1
ATOM 702 C C . PRO A 1 87 ? -14.909 -0.851 28.146 1.00 82.94 87 PRO A C 1
ATOM 704 O O . PRO A 1 87 ? -14.863 -1.585 29.134 1.00 82.94 87 PRO A O 1
ATOM 707 N N . ARG A 1 88 ? -15.985 -0.108 27.854 1.00 83.94 88 ARG A N 1
ATOM 708 C CA . ARG A 1 88 ? -17.247 -0.240 28.594 1.00 83.94 88 ARG A CA 1
ATOM 709 C C . ARG A 1 88 ? -17.892 -1.575 28.238 1.00 83.94 88 ARG A C 1
ATOM 711 O O . ARG A 1 88 ? -18.008 -1.909 27.063 1.00 83.94 88 ARG A O 1
ATOM 718 N N . THR A 1 89 ? -18.276 -2.327 29.257 1.00 81.56 89 THR A N 1
ATOM 719 C CA . THR A 1 89 ? -18.858 -3.671 29.126 1.00 81.56 89 THR A CA 1
ATOM 720 C C . THR A 1 89 ? -20.285 -3.752 29.652 1.00 81.56 89 THR A C 1
ATOM 722 O O . THR A 1 8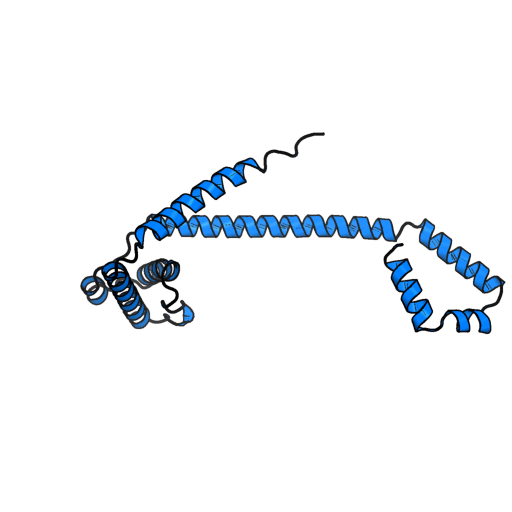9 ? -20.979 -4.708 29.326 1.00 81.56 89 THR A O 1
ATOM 725 N N . ASP A 1 90 ? -20.742 -2.751 30.405 1.00 87.12 90 ASP A N 1
ATOM 726 C CA . ASP A 1 90 ? -22.123 -2.688 30.866 1.00 87.12 90 ASP A CA 1
ATOM 727 C C . ASP A 1 90 ? -23.040 -2.094 29.787 1.00 87.12 90 ASP A C 1
ATOM 729 O O . ASP A 1 90 ? -22.822 -0.990 29.287 1.00 87.12 90 ASP A O 1
ATOM 733 N N . ILE A 1 91 ? -24.072 -2.852 29.422 1.00 86.50 91 ILE A N 1
ATOM 734 C CA . ILE A 1 91 ? -25.049 -2.480 28.398 1.00 86.50 91 ILE A CA 1
ATOM 735 C C . ILE A 1 91 ? -25.968 -1.367 28.911 1.00 86.50 91 ILE A C 1
ATOM 737 O O . ILE A 1 91 ? -26.316 -0.478 28.131 1.00 86.50 91 ILE A O 1
ATOM 741 N N . GLN A 1 92 ? -26.347 -1.394 30.195 1.00 84.38 92 GLN A N 1
ATOM 742 C CA . GLN A 1 92 ? -27.264 -0.399 30.754 1.00 84.38 92 GLN A CA 1
ATOM 743 C C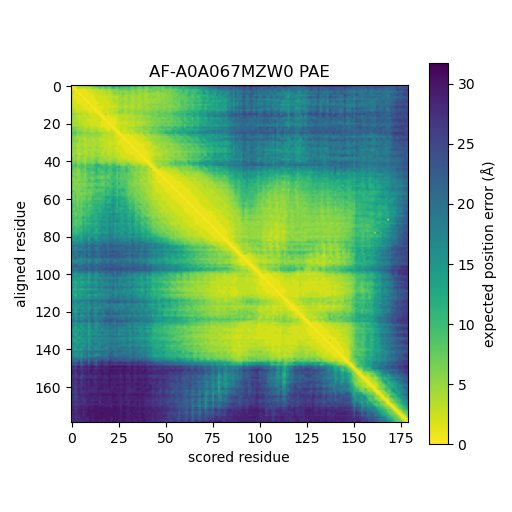 . GLN A 1 92 ? -26.595 0.973 30.856 1.00 84.38 92 GLN A C 1
ATOM 745 O O . GLN A 1 92 ? -27.178 1.962 30.413 1.00 84.38 92 GLN A O 1
ATOM 750 N N . ASP A 1 93 ? -25.342 1.040 31.313 1.00 86.00 93 ASP A N 1
ATOM 751 C CA . ASP A 1 93 ? -24.561 2.285 31.291 1.00 86.00 93 ASP A CA 1
ATOM 752 C C . ASP A 1 93 ? -24.406 2.862 29.871 1.00 86.00 93 ASP A C 1
ATOM 754 O O . ASP A 1 93 ? -24.554 4.065 29.662 1.00 86.00 93 ASP A O 1
ATOM 758 N N . ILE A 1 94 ? -24.174 2.017 28.860 1.00 85.25 94 ILE A N 1
ATOM 759 C CA . ILE A 1 94 ? -24.038 2.469 27.464 1.00 85.25 94 ILE A CA 1
ATOM 760 C C . ILE A 1 94 ? -25.352 3.057 26.924 1.00 85.25 94 ILE A C 1
ATOM 762 O O . ILE A 1 94 ? -25.311 4.019 26.152 1.00 85.25 94 ILE A O 1
ATOM 766 N N . GLN A 1 95 ? -26.501 2.495 27.311 1.00 84.69 95 GLN A N 1
ATOM 767 C CA . GLN A 1 95 ? -27.816 3.008 26.917 1.00 84.69 95 GLN A CA 1
ATOM 768 C C . GLN A 1 95 ? -28.162 4.315 27.631 1.00 84.69 95 GLN A C 1
ATOM 770 O O . GLN A 1 95 ? -28.595 5.263 26.979 1.00 84.69 95 GLN A O 1
ATOM 775 N N . ASN A 1 96 ? -27.935 4.373 28.943 1.00 84.06 96 ASN A N 1
ATOM 776 C CA . ASN A 1 96 ? -28.298 5.521 29.771 1.00 84.06 96 ASN A CA 1
ATOM 777 C C . ASN A 1 96 ? -27.354 6.709 29.541 1.00 84.06 96 ASN A C 1
ATOM 779 O O . ASN A 1 96 ? -27.793 7.854 29.485 1.00 84.06 96 ASN A O 1
ATOM 783 N N . ASN A 1 97 ? -26.061 6.439 29.345 1.00 84.81 97 ASN A N 1
ATOM 784 C CA . ASN A 1 97 ? -25.017 7.442 29.156 1.00 84.81 97 ASN A CA 1
ATOM 785 C C . ASN A 1 97 ? -24.174 7.162 27.901 1.00 84.81 97 ASN A C 1
ATOM 787 O O . ASN A 1 97 ? -22.969 6.875 27.984 1.00 84.81 97 ASN A O 1
ATOM 791 N N . PRO A 1 98 ? -24.751 7.357 26.699 1.00 78.56 98 PRO A N 1
ATOM 792 C CA . PRO A 1 98 ? -24.053 7.086 25.445 1.00 78.56 98 PRO A CA 1
ATOM 793 C C . PRO A 1 98 ? -22.859 8.030 25.210 1.00 78.56 98 PRO A C 1
ATOM 795 O O . PRO A 1 98 ? -22.006 7.766 24.367 1.00 78.56 98 PRO A O 1
ATOM 798 N N . GLY A 1 99 ? -22.756 9.138 25.952 1.00 85.31 99 GLY A N 1
ATOM 799 C CA . GLY A 1 99 ? -21.597 10.031 25.911 1.00 85.31 99 GLY A CA 1
ATOM 800 C C . GLY A 1 99 ? -21.420 10.740 24.563 1.00 85.31 99 GLY A C 1
ATOM 801 O O . GLY A 1 99 ? -22.393 11.076 23.888 1.00 85.31 99 GLY A O 1
ATOM 802 N N . GLN A 1 100 ? -20.169 11.008 24.178 1.00 87.69 100 GLN A N 1
ATOM 803 C CA . GLN A 1 100 ? -19.813 11.684 22.923 1.00 87.69 100 GLN A CA 1
ATOM 804 C C . GLN A 1 100 ? -19.475 10.686 21.796 1.00 87.69 100 GLN A C 1
ATOM 806 O O . GLN A 1 100 ? -18.950 9.599 22.040 1.00 87.69 100 GLN A O 1
ATOM 811 N N . ASN A 1 101 ? -19.662 11.099 20.535 1.00 88.25 101 ASN A N 1
ATOM 812 C CA . ASN A 1 101 ? -19.418 10.251 19.355 1.00 88.25 101 ASN A CA 1
ATOM 813 C C . ASN A 1 101 ? -17.958 9.770 19.239 1.00 88.25 101 ASN A C 1
ATOM 815 O O . ASN A 1 101 ? -17.702 8.643 18.821 1.00 88.25 101 ASN A O 1
ATOM 819 N N . LYS A 1 102 ? -16.978 10.610 19.610 1.00 88.25 102 LYS A N 1
ATOM 820 C CA . LYS A 1 102 ? -15.545 10.263 19.528 1.00 88.25 102 LYS A CA 1
ATOM 821 C C . LYS A 1 102 ? -15.185 9.079 20.453 1.00 88.25 102 LYS A C 1
ATOM 823 O O . LYS A 1 102 ? -14.585 8.128 19.951 1.00 88.25 102 LYS A O 1
ATOM 828 N N . PRO A 1 103 ? -15.528 9.093 21.758 1.00 87.88 103 PRO A N 1
ATOM 829 C CA . PRO A 1 103 ? -15.407 7.929 22.640 1.00 87.88 103 PRO A CA 1
ATOM 830 C C . PRO A 1 103 ? -16.089 6.659 22.115 1.00 87.88 103 PRO A C 1
ATOM 832 O O . PRO A 1 103 ? -15.433 5.621 22.058 1.00 87.88 103 PRO A O 1
ATOM 835 N N . LEU A 1 104 ? -17.346 6.751 21.661 1.00 89.12 104 LEU A N 1
ATOM 836 C CA . LEU A 1 104 ? -18.087 5.608 21.105 1.00 89.12 104 LEU A CA 1
ATOM 837 C C . LEU A 1 104 ? -17.364 4.996 19.900 1.00 89.12 104 LEU A C 1
ATOM 839 O O . LEU A 1 104 ? -17.154 3.787 19.833 1.00 89.12 104 LEU A O 1
ATOM 843 N N . MET A 1 105 ? -16.908 5.834 18.965 1.00 89.50 105 MET A N 1
ATOM 844 C CA . MET A 1 105 ? -16.177 5.370 17.785 1.00 89.50 105 MET A CA 1
ATOM 845 C C . MET A 1 105 ? -14.849 4.698 18.161 1.00 89.50 105 MET A C 1
ATOM 847 O O . MET A 1 105 ? -14.475 3.704 17.542 1.00 89.50 105 MET A O 1
ATOM 851 N N . LYS A 1 106 ? -14.138 5.209 19.177 1.00 88.75 106 LYS A N 1
ATOM 852 C CA . LYS A 1 106 ? -12.903 4.581 19.672 1.00 88.75 106 LYS A CA 1
ATOM 853 C C . LYS A 1 106 ? -13.171 3.202 20.283 1.00 88.75 106 LYS A C 1
ATOM 855 O O . LYS A 1 106 ? -12.383 2.293 20.049 1.00 88.75 106 LYS A O 1
ATOM 860 N N . GLN A 1 107 ? -14.265 3.037 21.025 1.00 89.19 107 GLN A N 1
ATOM 861 C CA . GLN A 1 107 ? -14.663 1.738 21.579 1.00 89.19 107 GLN A CA 1
ATOM 862 C C . GLN A 1 107 ? -15.073 0.755 20.481 1.00 89.19 107 GLN A C 1
ATOM 864 O O . GLN A 1 107 ? -14.626 -0.387 20.481 1.00 89.19 107 GLN A O 1
ATOM 869 N N . LEU A 1 108 ? -15.842 1.202 19.487 1.00 90.88 108 LEU A N 1
ATOM 870 C CA . LEU A 1 108 ? -16.155 0.381 18.317 1.00 90.88 108 LEU A CA 1
ATOM 871 C C . LEU A 1 108 ? -14.894 -0.044 17.557 1.00 90.88 108 LEU A C 1
ATOM 873 O O . LEU A 1 108 ? -14.789 -1.195 17.148 1.00 90.88 108 LEU A O 1
ATOM 877 N N . ASP A 1 109 ? -13.921 0.855 17.384 1.00 89.56 109 ASP A N 1
ATOM 878 C CA . ASP A 1 109 ? -12.630 0.517 16.775 1.00 89.56 109 ASP A CA 1
ATOM 879 C C . ASP A 1 109 ? -11.856 -0.528 17.585 1.00 89.56 109 ASP A C 1
ATOM 881 O O . ASP A 1 109 ? -11.206 -1.386 16.990 1.00 89.56 109 ASP A O 1
ATOM 885 N N . TRP A 1 110 ? -11.951 -0.486 18.915 1.00 88.81 110 TRP A N 1
ATOM 886 C CA . TRP A 1 110 ? -11.389 -1.512 19.789 1.00 88.81 110 TRP A CA 1
ATOM 887 C C . TRP A 1 110 ? -12.071 -2.870 19.550 1.00 88.81 110 TRP A C 1
ATOM 889 O O . TRP A 1 110 ? -11.382 -3.849 19.270 1.00 88.81 110 TRP A O 1
ATOM 899 N N . HIS A 1 111 ? -13.409 -2.922 19.536 1.00 87.25 111 HIS A N 1
ATOM 900 C CA . HIS A 1 111 ? -14.161 -4.161 19.290 1.00 87.25 111 HIS A CA 1
ATOM 901 C C . HIS A 1 111 ? -13.932 -4.742 17.886 1.00 87.25 111 HIS A C 1
ATOM 903 O O . HIS A 1 111 ? -13.805 -5.956 17.748 1.00 87.25 111 HIS A O 1
ATOM 909 N N . ARG A 1 112 ? -13.788 -3.902 16.850 1.00 89.19 112 ARG A N 1
ATOM 910 C CA . ARG A 1 112 ? -13.491 -4.326 15.463 1.00 89.19 112 ARG A CA 1
ATOM 911 C C . ARG A 1 112 ? -12.190 -5.124 15.318 1.00 89.19 112 ARG A C 1
ATOM 913 O O . ARG A 1 112 ? -12.005 -5.784 14.301 1.00 89.19 112 ARG A O 1
ATOM 920 N N . ARG A 1 113 ? -11.271 -5.042 16.288 1.00 83.62 113 ARG A N 1
ATOM 921 C CA . ARG A 1 113 ? -10.028 -5.833 16.279 1.00 83.62 113 ARG A CA 1
ATOM 922 C C . ARG A 1 113 ? -10.287 -7.319 16.508 1.00 83.62 113 ARG A C 1
ATOM 924 O O . ARG A 1 113 ? -9.565 -8.135 15.951 1.00 83.62 113 ARG A O 1
ATOM 931 N N . PHE A 1 114 ? -11.300 -7.632 17.309 1.00 81.56 114 PHE A N 1
ATOM 932 C CA . PHE A 1 114 ? -11.622 -8.988 17.757 1.00 81.56 114 PHE A CA 1
ATOM 933 C C . PHE A 1 114 ? -12.901 -9.519 17.107 1.00 81.56 114 PHE A C 1
ATOM 935 O O . PHE A 1 114 ? -13.098 -10.724 16.984 1.00 81.56 114 PHE A O 1
ATOM 942 N N . ASP A 1 115 ? -13.789 -8.622 16.678 1.00 83.00 115 ASP A N 1
ATOM 943 C CA . ASP A 1 115 ? -15.069 -8.974 16.089 1.00 83.00 115 ASP A CA 1
ATOM 944 C C . ASP A 1 115 ? -15.242 -8.354 14.697 1.00 83.00 115 ASP A C 1
ATOM 946 O O . ASP A 1 115 ? -15.428 -7.143 14.538 1.00 83.00 115 ASP A O 1
ATOM 950 N N . LYS A 1 116 ? -15.200 -9.213 13.671 1.00 84.50 116 LYS A N 1
ATOM 951 C CA . LYS A 1 116 ? -15.394 -8.832 12.262 1.00 84.50 116 LYS A CA 1
ATOM 952 C C . LYS A 1 116 ? -16.849 -8.467 11.947 1.00 84.50 116 LYS A C 1
ATOM 954 O O . LYS A 1 116 ? -17.097 -7.831 10.925 1.00 84.50 116 LYS A O 1
ATOM 959 N N . GLU A 1 117 ? -17.794 -8.835 12.813 1.00 87.19 117 GLU A N 1
ATOM 960 C CA . GLU A 1 117 ? -19.221 -8.539 12.647 1.00 87.19 117 GLU A CA 1
ATOM 961 C C . GLU A 1 117 ? -19.581 -7.102 13.042 1.00 87.19 117 GLU A C 1
ATOM 963 O O . GLU A 1 117 ? -20.671 -6.618 12.730 1.00 87.19 117 GLU A O 1
ATOM 968 N N . VAL A 1 118 ? -18.672 -6.375 13.703 1.00 88.75 118 VAL A N 1
ATOM 969 C CA . VAL A 1 118 ? -18.891 -4.962 14.024 1.00 88.75 118 VAL A CA 1
ATOM 970 C C . VAL A 1 118 ? -18.900 -4.141 12.725 1.00 88.75 118 VAL A C 1
ATOM 972 O O . VAL A 1 118 ? -17.892 -4.116 12.009 1.00 88.75 118 VAL A O 1
ATOM 975 N N . PRO A 1 119 ? -19.990 -3.410 12.409 1.00 90.50 119 PRO A N 1
ATOM 976 C CA . PRO A 1 119 ? -20.091 -2.648 11.166 1.00 90.50 119 PRO A CA 1
ATOM 977 C C . PRO A 1 119 ? -18.934 -1.659 10.993 1.00 90.50 119 PRO A C 1
ATOM 979 O O . PRO A 1 119 ? -18.451 -1.088 11.968 1.00 90.50 119 PRO A O 1
ATOM 982 N N . LYS A 1 120 ? -18.490 -1.418 9.751 1.00 89.56 120 LYS A N 1
ATOM 983 C CA . LYS A 1 120 ? -17.434 -0.435 9.425 1.00 89.56 120 LYS A CA 1
ATOM 984 C C . LYS A 1 120 ? -17.888 1.003 9.719 1.00 89.56 120 LYS A C 1
ATOM 986 O O . LYS A 1 120 ? -19.081 1.281 9.749 1.00 89.56 120 LYS A O 1
ATOM 991 N N . LYS A 1 121 ? -16.934 1.937 9.847 1.00 87.50 121 LYS A N 1
ATOM 992 C CA . LYS A 1 121 ? -17.195 3.363 10.161 1.00 87.50 121 LYS A CA 1
ATOM 993 C C . LYS A 1 121 ? -18.240 4.019 9.260 1.00 87.50 121 LYS A C 1
ATOM 995 O O . LYS A 1 121 ? -19.064 4.778 9.749 1.00 87.50 121 LYS A O 1
ATOM 1000 N N . CYS A 1 122 ? -18.226 3.694 7.969 1.00 86.31 122 CYS A N 1
ATOM 1001 C CA . CYS A 1 122 ? -19.188 4.210 6.995 1.00 86.31 122 CYS A CA 1
ATOM 1002 C C . CYS A 1 122 ? -20.641 3.780 7.260 1.00 86.31 122 CYS A C 1
ATOM 1004 O O . CYS A 1 122 ? -21.549 4.433 6.769 1.00 86.31 122 CYS A O 1
ATOM 1006 N N . LYS A 1 123 ? -20.864 2.707 8.029 1.00 86.06 123 LYS A N 1
ATOM 1007 C CA . LYS A 1 123 ? -22.194 2.204 8.410 1.00 86.06 123 LYS A CA 1
ATOM 1008 C C . LYS A 1 123 ? -22.633 2.656 9.810 1.00 86.06 123 LYS A C 1
ATOM 1010 O O . LYS A 1 123 ? -23.754 2.384 10.211 1.00 86.06 123 LYS A O 1
ATOM 1015 N N . THR A 1 124 ? -21.758 3.329 10.559 1.00 87.12 124 THR A N 1
ATOM 1016 C CA . THR A 1 124 ? -22.024 3.851 11.909 1.00 87.12 124 THR A CA 1
ATOM 1017 C C . THR A 1 124 ? -21.873 5.372 11.906 1.00 87.12 124 THR A C 1
ATOM 1019 O O . THR A 1 124 ? -21.027 5.911 12.617 1.00 87.12 124 THR A O 1
ATOM 1022 N N . THR A 1 125 ? -22.604 6.058 11.025 1.00 85.25 125 THR A N 1
ATOM 1023 C CA . THR A 1 125 ? -22.533 7.521 10.856 1.00 85.25 125 THR A CA 1
ATOM 1024 C C . THR A 1 125 ? -23.268 8.263 11.970 1.00 85.25 125 THR A C 1
ATOM 1026 O O . THR A 1 125 ? -22.764 9.266 12.471 1.00 85.25 125 THR A O 1
ATOM 1029 N N . ASN A 1 126 ? -24.413 7.729 12.398 1.00 89.12 126 ASN A N 1
ATOM 1030 C CA . ASN A 1 126 ? -25.250 8.313 13.442 1.00 89.12 126 ASN A CA 1
ATOM 1031 C C . ASN A 1 126 ? -24.940 7.714 14.818 1.00 89.12 126 ASN A C 1
ATOM 1033 O O . ASN A 1 126 ? -24.542 6.553 14.939 1.00 89.12 126 ASN A O 1
ATOM 1037 N N . LYS A 1 127 ? -25.173 8.505 15.869 1.00 88.31 127 LYS A N 1
ATOM 1038 C CA . LYS A 1 127 ? -24.898 8.116 17.259 1.00 88.31 127 LYS A CA 1
ATOM 1039 C C . LYS A 1 127 ? -25.713 6.898 17.698 1.00 88.31 127 LYS A C 1
ATOM 1041 O O . LYS A 1 127 ? -25.166 5.998 18.320 1.00 88.31 127 LYS A O 1
ATOM 1046 N N . GLU A 1 128 ? -26.987 6.837 17.329 1.00 89.31 128 GLU A N 1
ATOM 1047 C CA . GLU A 1 128 ? -27.864 5.702 17.644 1.00 89.31 128 GLU A CA 1
ATOM 1048 C C . GLU A 1 128 ? -27.333 4.397 17.045 1.00 89.31 128 GLU A C 1
ATOM 1050 O O . GLU A 1 128 ? -27.206 3.398 17.749 1.00 89.31 128 GLU A O 1
ATOM 1055 N N . LEU A 1 129 ? -26.905 4.432 15.778 1.00 89.75 129 LEU A N 1
ATOM 1056 C CA . LEU A 1 129 ? -26.287 3.285 15.109 1.00 89.75 129 LEU A CA 1
ATOM 1057 C C . LEU A 1 129 ? -24.958 2.888 15.762 1.00 89.75 129 LEU A C 1
ATOM 1059 O O . LEU A 1 129 ? -24.649 1.702 15.852 1.00 89.75 129 LEU A O 1
ATOM 1063 N N . MET A 1 130 ? -24.168 3.856 16.240 1.00 88.88 130 MET A N 1
ATOM 1064 C CA . MET A 1 130 ? -22.951 3.566 17.007 1.00 88.88 130 MET A CA 1
ATOM 1065 C C . MET A 1 130 ? -23.269 2.849 18.321 1.00 88.88 130 MET A C 1
ATOM 1067 O O . MET A 1 130 ? -22.601 1.875 18.656 1.00 88.88 130 MET A O 1
ATOM 1071 N N . VAL A 1 131 ? -24.281 3.318 19.053 1.00 90.19 131 VAL A N 1
ATOM 1072 C CA . VAL A 1 131 ? -24.706 2.732 20.331 1.00 90.19 131 VAL A CA 1
ATOM 1073 C C . VAL A 1 131 ? -25.262 1.326 20.114 1.00 90.19 131 VAL A C 1
ATOM 1075 O O . VAL A 1 131 ? -24.821 0.396 20.782 1.00 90.19 131 VAL A O 1
ATOM 1078 N N . GLN A 1 132 ? -26.143 1.129 19.130 1.00 90.69 132 GLN A N 1
ATOM 1079 C CA . GLN A 1 132 ? -26.670 -0.195 18.778 1.00 90.69 132 GLN A CA 1
ATOM 1080 C C . GLN A 1 132 ? -25.555 -1.163 18.365 1.00 90.69 132 GLN A C 1
ATOM 1082 O O . GLN A 1 132 ? -25.513 -2.298 18.841 1.00 90.69 132 GLN A O 1
ATOM 1087 N N . ALA A 1 133 ? -24.614 -0.710 17.530 1.00 90.81 133 ALA A N 1
ATOM 1088 C CA . ALA A 1 133 ? -23.463 -1.514 17.131 1.00 90.81 133 ALA A CA 1
ATOM 1089 C C . ALA A 1 133 ? -22.572 -1.880 18.327 1.00 90.81 133 ALA A C 1
ATOM 1091 O O . ALA A 1 133 ? -22.070 -3.002 18.388 1.00 90.81 133 ALA A O 1
ATOM 1092 N N . LEU A 1 134 ? -22.390 -0.958 19.278 1.00 90.62 134 LEU A N 1
ATOM 1093 C CA . LEU A 1 134 ? -21.585 -1.190 20.474 1.00 90.62 134 LEU A CA 1
ATOM 1094 C C . LEU A 1 134 ? -22.266 -2.194 21.406 1.00 90.62 134 LEU A C 1
ATOM 1096 O O . LEU A 1 134 ? -21.623 -3.140 21.847 1.00 90.62 134 LEU A O 1
ATOM 1100 N N . ILE A 1 135 ? -23.572 -2.050 21.638 1.00 90.88 135 ILE A N 1
ATOM 1101 C CA . ILE A 1 135 ? -24.364 -2.999 22.430 1.00 90.88 135 ILE A CA 1
ATOM 1102 C C . ILE A 1 135 ? -24.308 -4.396 21.804 1.00 90.88 135 ILE A C 1
ATOM 1104 O O . ILE A 1 135 ? -24.066 -5.374 22.509 1.00 90.88 135 ILE A O 1
ATOM 1108 N N . GLY A 1 136 ? -24.479 -4.500 20.482 1.00 90.31 136 GLY A N 1
ATOM 1109 C CA . GLY A 1 136 ? -24.358 -5.771 19.767 1.00 90.31 136 GLY A CA 1
ATOM 1110 C C . GLY A 1 136 ? -22.972 -6.404 19.921 1.00 90.31 136 GLY A C 1
ATOM 1111 O O . GLY A 1 136 ? -22.869 -7.599 20.183 1.00 90.31 136 GLY A O 1
ATOM 1112 N N . ALA A 1 137 ? -21.908 -5.601 19.833 1.00 89.94 137 ALA A N 1
ATOM 1113 C CA . ALA A 1 137 ? -20.535 -6.069 20.025 1.00 89.94 137 ALA A CA 1
ATOM 1114 C C . ALA A 1 137 ? -20.276 -6.568 21.458 1.00 89.94 137 ALA A C 1
ATOM 1116 O O . ALA A 1 137 ? -19.625 -7.595 21.652 1.00 89.94 137 ALA A O 1
ATOM 1117 N N . VAL A 1 138 ? -20.797 -5.860 22.464 1.00 89.38 138 VAL A N 1
ATOM 1118 C CA . VAL A 1 138 ? -20.679 -6.241 23.879 1.00 89.38 138 VAL A CA 1
ATOM 1119 C C . VAL A 1 138 ? -21.434 -7.541 24.161 1.00 89.38 138 VAL A C 1
ATOM 1121 O O . VAL A 1 138 ? -20.861 -8.436 24.779 1.00 89.38 138 VAL A O 1
ATOM 1124 N N . LYS A 1 139 ? -22.665 -7.691 23.651 1.00 89.69 139 LYS A N 1
ATOM 1125 C CA . LYS A 1 139 ? -23.453 -8.930 23.780 1.00 89.69 139 LYS A CA 1
ATOM 1126 C C . LYS A 1 139 ? -22.720 -10.134 23.195 1.00 89.69 139 LYS A C 1
ATOM 1128 O O . LYS A 1 139 ? -22.506 -11.109 23.904 1.00 89.69 139 LYS A O 1
ATOM 1133 N N . ARG A 1 140 ? -22.229 -10.029 21.955 1.00 87.69 140 ARG A N 1
ATOM 1134 C CA . ARG A 1 140 ? -21.460 -11.112 21.319 1.00 87.69 140 ARG A CA 1
ATOM 1135 C C . ARG A 1 140 ? -20.199 -11.469 22.096 1.00 87.69 140 ARG A C 1
ATOM 1137 O O . ARG A 1 140 ? -19.860 -12.641 22.215 1.00 87.69 140 ARG A O 1
ATOM 1144 N N . ARG A 1 141 ? -19.502 -10.479 22.659 1.00 84.75 141 ARG A N 1
ATOM 1145 C CA . ARG A 1 141 ? -18.326 -10.741 23.500 1.00 84.75 141 ARG A CA 1
ATOM 1146 C C . ARG A 1 141 ? -18.701 -11.467 24.795 1.00 84.75 141 ARG A C 1
ATOM 1148 O O . ARG A 1 141 ? -17.973 -12.367 25.202 1.00 84.75 141 ARG A O 1
ATOM 1155 N N . ALA A 1 142 ? -19.818 -11.102 25.425 1.00 85.69 142 ALA A N 1
ATOM 1156 C CA . ALA A 1 142 ? -20.335 -11.799 26.601 1.00 85.69 142 ALA A CA 1
ATOM 1157 C C . ALA A 1 142 ? -20.742 -13.246 26.272 1.00 85.69 142 ALA A C 1
ATOM 1159 O O . ALA A 1 142 ? -20.399 -14.157 27.021 1.00 85.69 142 ALA A O 1
ATO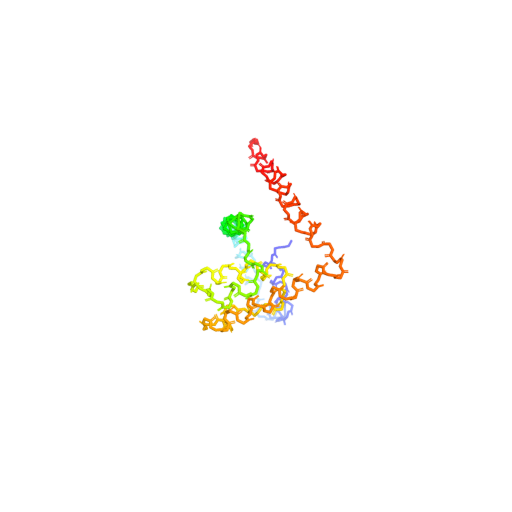M 1160 N N . GLU A 1 143 ? -21.381 -13.470 25.121 1.00 85.44 143 GLU A N 1
ATOM 1161 C CA . GLU A 1 143 ? -21.735 -14.804 24.625 1.00 85.44 143 GLU A CA 1
ATOM 1162 C C . GLU A 1 143 ? -20.492 -15.669 24.369 1.00 85.44 143 GLU A C 1
ATOM 1164 O O . GLU A 1 143 ? -20.417 -16.784 24.880 1.00 85.44 143 GLU A O 1
ATOM 1169 N N . ARG A 1 144 ? -19.475 -15.153 23.663 1.00 82.44 144 ARG A N 1
ATOM 1170 C CA . ARG A 1 144 ? -18.199 -15.870 23.451 1.00 82.44 144 ARG A CA 1
ATOM 1171 C C . ARG A 1 144 ? -17.519 -16.223 24.774 1.00 82.44 144 ARG A C 1
ATOM 1173 O O . ARG A 1 144 ? -17.102 -17.359 24.971 1.00 82.44 144 ARG A O 1
ATOM 1180 N N . LYS A 1 145 ? -17.513 -15.286 25.730 1.00 81.81 145 LYS A N 1
ATOM 1181 C CA . LYS A 1 145 ? -17.000 -15.533 27.084 1.00 81.81 145 LYS A CA 1
ATOM 1182 C C . LYS A 1 145 ? -17.783 -16.634 27.809 1.00 81.81 145 LYS A C 1
ATOM 1184 O O . LYS A 1 145 ? -17.175 -17.469 28.466 1.00 81.81 145 LYS A O 1
ATOM 1189 N N . SER A 1 146 ? -19.112 -16.659 27.684 1.00 79.81 146 SER A N 1
ATOM 1190 C CA . SER A 1 146 ? -19.955 -17.701 28.294 1.00 79.81 146 SER A CA 1
ATOM 1191 C C . SER A 1 146 ? -19.756 -19.088 27.676 1.00 79.81 146 SER A C 1
ATOM 1193 O O . SER A 1 146 ? -19.936 -20.089 28.360 1.00 79.81 146 SER A O 1
ATOM 1195 N N . ARG A 1 147 ? -19.332 -19.154 26.408 1.00 80.81 147 ARG A N 1
ATOM 1196 C CA . ARG A 1 147 ? -18.997 -20.402 25.703 1.00 80.81 147 ARG A CA 1
ATOM 1197 C C . ARG A 1 147 ? -17.623 -20.964 26.073 1.00 80.81 147 ARG A C 1
ATOM 1199 O O . ARG A 1 147 ? -17.262 -22.020 25.571 1.00 80.81 147 ARG A O 1
ATOM 1206 N N . GLY A 1 148 ? -16.861 -20.276 26.927 1.00 67.38 148 GLY A N 1
ATOM 1207 C CA . GLY A 1 148 ? -15.515 -20.705 27.304 1.00 67.38 148 GLY A CA 1
ATOM 1208 C C . GLY A 1 148 ? -14.486 -20.557 26.181 1.00 67.38 148 GLY A C 1
ATOM 1209 O O . GLY A 1 148 ? -13.410 -21.136 26.270 1.00 67.38 148 GLY A O 1
ATOM 1210 N N . GLU A 1 149 ? -14.784 -19.781 25.133 1.00 67.56 149 GLU A N 1
ATOM 1211 C CA . GLU A 1 149 ? -13.767 -19.373 24.163 1.00 67.56 149 GLU A CA 1
ATOM 1212 C C . GLU A 1 149 ? -12.806 -18.419 24.894 1.00 67.56 149 GLU A C 1
ATOM 1214 O O . GLU A 1 149 ? -13.176 -17.283 25.220 1.00 67.56 149 GLU A O 1
ATOM 1219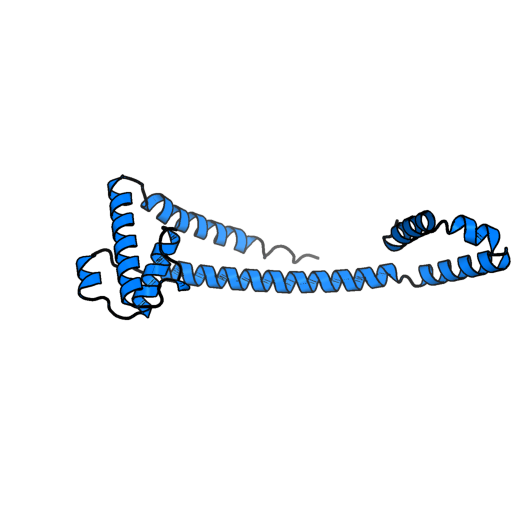 N N . ASN A 1 150 ? -11.603 -18.909 25.224 1.00 53.94 150 ASN A N 1
ATOM 1220 C CA . ASN A 1 150 ? -10.549 -18.178 25.932 1.00 53.94 150 ASN A CA 1
ATOM 1221 C C . ASN A 1 150 ? -10.083 -16.957 25.122 1.00 53.94 150 ASN A C 1
ATOM 1223 O O . ASN A 1 150 ? -9.035 -16.948 24.490 1.00 53.94 150 ASN A O 1
ATOM 1227 N N . LEU A 1 151 ? -10.839 -15.865 25.206 1.00 52.91 151 LEU A N 1
ATOM 1228 C CA . LEU A 1 151 ? -10.468 -14.569 24.638 1.00 52.91 151 LEU A CA 1
ATOM 1229 C C . LEU A 1 151 ? -9.164 -14.017 25.242 1.00 52.91 151 LEU A C 1
ATOM 1231 O O . LEU A 1 151 ? -8.547 -13.154 24.632 1.00 52.91 151 LEU A O 1
ATOM 1235 N N . SER A 1 152 ? -8.737 -14.482 26.425 1.00 52.88 152 SER A N 1
ATOM 1236 C CA . SER A 1 152 ? -7.541 -13.972 27.108 1.00 52.88 152 SER A CA 1
ATOM 1237 C C . SER A 1 152 ? -6.227 -14.488 26.535 1.00 52.88 152 SER A C 1
ATOM 1239 O O . SER A 1 152 ? -5.232 -13.776 26.626 1.00 52.88 152 SER A O 1
ATOM 1241 N N . GLU A 1 153 ? -6.200 -15.695 25.969 1.00 48.38 153 GLU A N 1
ATOM 1242 C CA . GLU A 1 153 ? -4.978 -16.269 25.391 1.00 48.38 153 GLU A CA 1
ATOM 1243 C C . GLU A 1 153 ? -4.695 -15.624 24.033 1.00 48.38 153 GLU A C 1
ATOM 1245 O O . GLU A 1 153 ? -3.594 -15.121 23.843 1.00 48.38 153 GLU A O 1
ATOM 1250 N N . ASP A 1 154 ? -5.715 -15.421 23.193 1.00 50.50 154 ASP A N 1
ATOM 1251 C CA . ASP A 1 154 ? -5.590 -14.641 21.954 1.00 50.50 154 ASP A CA 1
ATOM 1252 C C . ASP A 1 154 ? -5.295 -13.149 22.217 1.00 50.50 154 ASP A C 1
ATOM 1254 O O . ASP A 1 154 ? -4.501 -12.533 21.504 1.00 50.50 154 ASP A O 1
ATOM 1258 N N . GLU A 1 155 ? -5.907 -12.534 23.243 1.00 55.28 155 GLU A N 1
ATOM 1259 C CA . GLU A 1 155 ? -5.648 -11.136 23.636 1.00 55.28 155 GLU A CA 1
ATOM 1260 C C . GLU A 1 155 ? -4.237 -10.943 24.232 1.00 55.28 155 GLU A C 1
ATOM 1262 O O . GLU A 1 155 ? -3.631 -9.892 24.008 1.00 55.28 155 GLU A O 1
ATOM 1267 N N . ALA A 1 156 ? -3.696 -11.933 24.955 1.00 50.34 156 ALA A N 1
ATOM 1268 C CA . ALA A 1 156 ? -2.358 -11.892 25.547 1.00 50.34 156 ALA A CA 1
ATOM 1269 C C . ALA A 1 156 ? -1.256 -12.341 24.573 1.00 50.34 156 ALA A C 1
ATOM 1271 O O . ALA A 1 156 ? -0.192 -11.722 24.569 1.00 50.34 156 ALA A O 1
ATOM 1272 N N . GLU A 1 157 ? -1.489 -13.336 23.712 1.00 51.47 157 GLU A N 1
ATOM 1273 C CA . GLU A 1 157 ? -0.567 -13.738 22.639 1.00 51.47 157 GLU A CA 1
ATOM 1274 C C . GLU A 1 157 ? -0.474 -12.671 21.550 1.00 51.47 157 GLU A C 1
ATOM 1276 O O . GLU A 1 157 ? 0.632 -12.365 21.116 1.00 51.47 157 GLU A O 1
ATOM 1281 N N . LEU A 1 158 ? -1.569 -11.992 21.176 1.00 53.56 158 LEU A N 1
ATOM 1282 C CA . LEU A 1 158 ? -1.497 -10.837 20.265 1.00 53.56 158 LEU A CA 1
ATOM 1283 C C . LEU A 1 158 ? -0.711 -9.656 20.839 1.00 53.56 158 LEU A C 1
ATOM 1285 O O . LEU A 1 158 ? -0.324 -8.781 20.070 1.00 53.56 158 LEU A O 1
ATOM 1289 N N . VAL A 1 159 ? -0.515 -9.590 22.157 1.00 52.91 159 VAL A N 1
ATOM 1290 C CA . VAL A 1 159 ? 0.315 -8.573 22.816 1.00 52.91 159 VAL A CA 1
ATOM 1291 C C . VAL A 1 159 ? 1.753 -9.083 22.983 1.00 52.91 159 VAL A C 1
ATOM 1293 O O . VAL A 1 159 ? 2.684 -8.367 22.620 1.00 52.91 159 VAL A O 1
ATOM 1296 N N . LYS A 1 160 ? 1.960 -10.329 23.436 1.00 48.50 160 LYS A N 1
ATOM 1297 C CA . LYS A 1 160 ? 3.285 -10.959 23.609 1.00 48.50 160 LYS A CA 1
ATOM 1298 C C . LYS A 1 160 ? 4.010 -11.216 22.286 1.00 48.50 160 LYS A C 1
ATOM 1300 O O . LYS A 1 160 ? 5.154 -10.798 22.147 1.00 48.50 160 LYS A O 1
ATOM 1305 N N . ALA A 1 161 ? 3.355 -11.820 21.295 1.00 51.19 161 ALA A N 1
ATOM 1306 C CA . ALA A 1 161 ? 3.954 -12.097 19.987 1.00 51.19 161 ALA A CA 1
ATOM 1307 C C . ALA A 1 161 ? 4.310 -10.810 19.218 1.00 51.19 161 ALA A C 1
ATOM 1309 O O . ALA A 1 161 ? 5.209 -10.815 18.383 1.00 51.19 161 ALA A O 1
ATOM 1310 N N . THR A 1 162 ? 3.652 -9.680 19.515 1.00 49.75 162 THR A N 1
ATOM 1311 C CA . THR A 1 162 ? 3.986 -8.383 18.901 1.00 49.75 162 THR A CA 1
ATOM 1312 C C . THR A 1 162 ? 5.139 -7.642 19.565 1.00 49.75 162 THR A C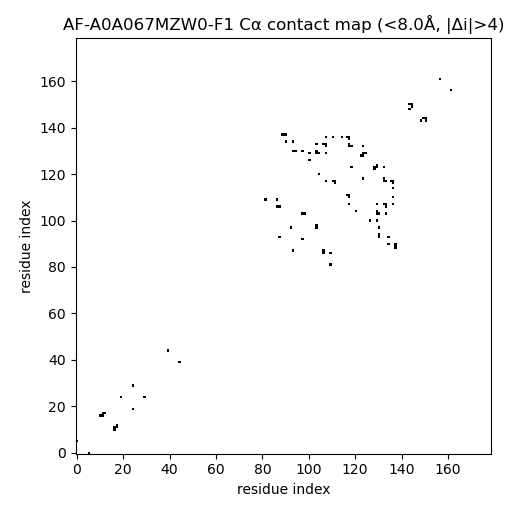 1
ATOM 1314 O O . THR A 1 162 ? 5.788 -6.867 18.878 1.00 49.75 162 THR A O 1
ATOM 1317 N N . VAL A 1 163 ? 5.405 -7.870 20.855 1.00 51.28 163 VAL A N 1
ATOM 1318 C CA . VAL A 1 163 ? 6.561 -7.270 21.546 1.00 51.28 163 VAL A CA 1
ATOM 1319 C C . VAL A 1 163 ? 7.854 -7.996 21.156 1.00 51.28 163 VAL A C 1
ATOM 1321 O O . VAL A 1 163 ? 8.872 -7.351 20.946 1.00 51.28 163 VAL A O 1
ATOM 1324 N N . VAL A 1 164 ? 7.805 -9.321 20.971 1.00 47.28 164 VAL A N 1
ATOM 1325 C CA . VAL A 1 164 ? 8.980 -10.128 20.581 1.00 47.28 164 VAL A CA 1
ATOM 1326 C C . VAL A 1 164 ? 9.422 -9.851 19.133 1.00 47.28 164 VAL A C 1
ATOM 1328 O O . VAL A 1 164 ? 10.613 -9.708 18.881 1.00 47.28 164 VAL A O 1
ATOM 1331 N N . LEU A 1 165 ? 8.484 -9.663 18.193 1.00 46.47 165 LEU A N 1
ATOM 1332 C CA . LEU A 1 165 ? 8.804 -9.290 16.802 1.00 46.47 165 LEU A CA 1
ATOM 1333 C C . LEU A 1 165 ? 9.368 -7.863 16.646 1.00 46.47 165 LEU A C 1
ATOM 1335 O O . LEU A 1 165 ? 9.945 -7.555 15.606 1.00 46.47 165 LEU A O 1
ATOM 1339 N N . GLU A 1 166 ? 9.178 -6.978 17.630 1.00 49.06 166 GLU A N 1
ATOM 1340 C CA . GLU A 1 166 ? 9.752 -5.622 17.627 1.00 49.06 166 GLU A CA 1
ATOM 1341 C C . GLU A 1 166 ? 11.202 -5.604 18.157 1.00 49.06 166 GLU A C 1
ATOM 1343 O O . GLU A 1 166 ? 11.977 -4.750 17.733 1.00 49.06 166 GLU A O 1
ATOM 1348 N N . ASP A 1 167 ? 11.587 -6.565 19.007 1.00 45.28 167 ASP A N 1
ATOM 1349 C CA . ASP A 1 167 ? 12.923 -6.660 19.628 1.00 45.28 167 ASP A CA 1
ATOM 1350 C C . ASP A 1 167 ? 13.935 -7.441 18.758 1.00 45.28 167 ASP A C 1
ATOM 1352 O O . ASP A 1 167 ? 15.134 -7.168 18.782 1.00 45.28 167 ASP A O 1
ATOM 1356 N N . GLU A 1 168 ? 13.463 -8.386 17.936 1.00 47.75 168 GLU A N 1
ATOM 1357 C CA . GLU A 1 168 ? 14.298 -9.089 16.945 1.00 47.75 168 GLU A CA 1
ATOM 1358 C C . GLU A 1 168 ? 14.597 -8.226 15.709 1.00 47.75 168 GLU A C 1
ATOM 1360 O O . GLU A 1 168 ? 15.721 -8.225 15.218 1.00 47.75 168 GLU A O 1
ATOM 1365 N N . PHE A 1 169 ? 13.639 -7.420 15.238 1.00 43.31 169 PHE A N 1
ATOM 1366 C CA . PHE A 1 169 ? 13.819 -6.617 14.019 1.00 43.31 169 PHE A CA 1
ATOM 1367 C C . PHE A 1 169 ? 14.578 -5.299 14.249 1.00 43.31 169 PHE A C 1
ATOM 1369 O O . PHE A 1 169 ? 15.051 -4.692 13.295 1.00 43.31 169 PHE A O 1
ATOM 1376 N N . ALA A 1 170 ? 14.705 -4.850 15.504 1.00 50.12 170 ALA A N 1
ATOM 1377 C CA . ALA A 1 170 ? 15.567 -3.726 15.877 1.00 50.12 170 ALA A CA 1
ATOM 1378 C C . ALA A 1 170 ? 17.061 -4.107 15.922 1.00 50.12 170 ALA A C 1
ATOM 1380 O O . ALA A 1 170 ? 17.900 -3.219 16.020 1.00 50.12 170 ALA A O 1
ATOM 1381 N N . ARG A 1 171 ? 17.393 -5.406 15.856 1.00 48.56 171 ARG A N 1
ATOM 1382 C CA . ARG A 1 171 ? 18.775 -5.914 15.850 1.00 48.56 171 ARG A CA 1
ATOM 1383 C C . ARG A 1 171 ? 19.335 -6.190 14.451 1.00 48.56 171 ARG A C 1
ATOM 1385 O O . ARG A 1 171 ? 20.534 -6.400 14.337 1.00 48.56 171 ARG A O 1
ATOM 1392 N N . GLU A 1 172 ? 18.504 -6.185 13.405 1.00 45.25 172 GLU A N 1
ATOM 1393 C CA . GLU A 1 172 ? 18.939 -6.482 12.025 1.00 45.25 172 GLU A CA 1
ATOM 1394 C C . GLU A 1 172 ? 19.303 -5.236 11.190 1.00 45.25 172 GLU A C 1
ATOM 1396 O O . GLU A 1 172 ? 19.756 -5.387 10.061 1.00 45.25 172 GLU A O 1
ATOM 1401 N N . ASP A 1 173 ? 19.149 -4.015 11.721 1.00 44.03 173 ASP A N 1
ATOM 1402 C CA . ASP A 1 173 ? 19.520 -2.764 11.020 1.00 44.03 173 ASP A CA 1
ATOM 1403 C C . ASP A 1 173 ? 20.932 -2.237 11.395 1.00 44.03 173 ASP A C 1
ATOM 1405 O O . ASP A 1 173 ? 21.342 -1.202 10.876 1.00 44.03 173 ASP A O 1
ATOM 1409 N N . ASP A 1 174 ? 21.692 -2.952 12.241 1.00 42.09 174 ASP A N 1
ATOM 1410 C CA . ASP A 1 174 ? 23.055 -2.574 12.686 1.00 42.09 174 ASP A CA 1
ATOM 1411 C C . ASP A 1 174 ? 24.182 -3.427 12.054 1.00 42.09 174 ASP A C 1
ATOM 1413 O O . ASP A 1 174 ? 25.317 -3.423 12.529 1.00 42.09 174 ASP A O 1
ATOM 1417 N N . SER A 1 175 ? 23.916 -4.161 10.968 1.00 48.75 175 SER A N 1
ATOM 1418 C CA . SER A 1 175 ? 24.971 -4.853 10.211 1.00 48.75 175 SER A CA 1
ATOM 1419 C C . SER A 1 175 ? 24.913 -4.493 8.731 1.00 48.75 175 SER A C 1
ATOM 1421 O O . SER A 1 175 ? 24.283 -5.201 7.955 1.00 48.75 175 SER A O 1
ATOM 1423 N N . ASP A 1 176 ? 25.520 -3.364 8.369 1.00 48.97 176 ASP A N 1
ATOM 1424 C CA . ASP A 1 176 ? 26.187 -3.137 7.075 1.00 48.97 176 ASP A CA 1
ATOM 1425 C C . ASP A 1 176 ? 26.976 -1.802 7.143 1.00 48.97 176 ASP A C 1
ATOM 1427 O O . ASP A 1 176 ? 26.843 -0.913 6.301 1.00 48.97 176 ASP A O 1
ATOM 1431 N N . GLU A 1 177 ? 27.804 -1.642 8.180 1.00 47.44 177 GLU A N 1
ATOM 1432 C CA . GLU A 1 177 ? 29.019 -0.818 8.119 1.00 47.44 177 GLU A CA 1
ATOM 1433 C C . GLU A 1 177 ? 30.201 -1.781 8.220 1.00 47.44 177 GLU A C 1
ATOM 1435 O O . GLU A 1 177 ? 30.539 -2.143 9.331 1.00 47.44 177 GLU A O 1
ATOM 1440 N N . GLU A 1 178 ? 30.727 -2.250 7.084 1.00 43.06 178 GLU A N 1
ATOM 1441 C CA . GLU A 1 178 ? 32.123 -2.635 6.753 1.00 43.06 178 GLU A CA 1
ATOM 1442 C C . GLU A 1 178 ? 32.064 -3.003 5.244 1.00 43.06 178 GLU A C 1
ATOM 1444 O O . GLU A 1 178 ? 31.150 -3.712 4.828 1.00 43.06 178 GLU A O 1
ATOM 1449 N N . GLU A 1 179 ? 32.870 -2.535 4.289 1.00 36.78 179 GLU A N 1
ATOM 1450 C CA . GLU A 1 179 ? 34.210 -1.939 4.227 1.00 36.78 179 GLU A CA 1
ATOM 1451 C C . GLU A 1 179 ? 34.340 -1.178 2.879 1.00 36.78 179 GLU A C 1
ATOM 1453 O O . GLU A 1 179 ? 33.751 -1.645 1.867 1.00 36.78 179 GLU A O 1
#